Protein AF-A0A7S2AU18-F1 (afdb_monomer)

Mean predicted aligned error: 9.54 Å

Radius of gyration: 16.98 Å; Cα contacts (8 Å, |Δi|>4): 512; chains: 1; bounding box: 46×47×45 Å

Organism: NCBI:txid327968

Foldseek 3Di:
DDDPDQFDFFKWWFFPCADCNVVVLQVVVVVVDPAHKDWQDDADQQANGQGTMMGRPRFKDWPHKDWAWDQDPNHTHTKIWTWIATPPPRAIEIEIETEFDQDDDDDPDDPPQARDLVRLLRRLQRCLVVQLVSCPPPNYKYKYWYLSRHQDDVVNQVSSCVSNVFHKDWLEDDGSITMIITDDPDVVSPLFAPDRDHDDPPPPPPPDQCLNVPCQDVSCSSHSHRIDGRRRDDD

Nearest PDB structures (foldseek):
  5inn-assembly5_E  TM=6.951E-01  e=9.306E-08  Mus musculus
  5inn-assembly1_A  TM=6.573E-01  e=6.882E-08  Mus musculus
  4gyz-assembly2_B  TM=6.473E-01  e=8.248E-08  Mus musculus
  5j3p-assembly1_A  TM=6.008E-01  e=2.166E-07  Homo sapiens
  5okm-assembly5_E  TM=5.638E-01  e=4.343E-04  Homo sapiens

pLDDT: mean 75.02, std 22.18, range [24.45, 98.06]

Solvent-accessible surface area (backbone atoms only — not comparable to full-atom values): 12976 Å² total; per-residue (Å²): 142,91,81,93,74,86,80,81,64,48,39,36,51,28,44,78,37,47,77,60,45,50,63,50,38,38,54,49,52,37,74,70,49,98,59,42,53,42,68,62,47,82,76,44,84,67,28,42,22,11,7,40,35,37,34,30,53,77,50,30,44,79,76,48,59,50,76,45,75,36,74,54,97,84,43,47,16,20,36,22,35,35,38,36,30,32,69,90,79,61,53,33,37,32,44,32,16,21,26,36,64,78,50,79,79,89,74,84,68,92,70,86,80,63,23,46,54,64,42,35,43,49,48,41,54,75,41,10,63,62,54,30,59,49,38,63,44,85,80,26,44,36,37,44,38,26,44,33,31,22,75,64,60,65,67,46,42,52,40,48,24,71,34,42,75,46,52,55,43,82,56,35,59,58,71,30,35,38,28,36,33,48,54,57,95,50,69,92,72,50,74,64,47,88,50,64,73,54,73,72,84,80,59,86,86,67,86,63,58,69,36,80,77,67,38,55,42,73,93,32,68,38,23,36,54,85,48,57,57,51,41,70,63,79,133

Sequence (235 aa):
GIIKNAVHPDIVTMEEAVGNIAPETVKKLNSMGGGTWELANPWSKEHYWCGLTAYRSDKWDMLWHKEIQVKQAGDPRGLCGALLKRKADGVKVCVWGTHPIFQKKNAPGNLKWRGEEKWAMEVISKGGEVMKECAAQGGTTSAFLCDCNTDEDEPLRRKLEESTGWKWKLAGSDRYDKIFIQEDPNPAKASIPHGFKSWNPNRRGYWDRYCQKRCMEPTWGYADHPPVYVEVTPK

Structure (mmCIF, N/CA/C/O backbone):
data_AF-A0A7S2AU18-F1
#
_entry.id   AF-A0A7S2AU18-F1
#
loop_
_atom_site.group_PDB
_atom_site.id
_atom_site.type_symbol
_atom_site.label_atom_id
_atom_site.label_alt_id
_atom_site.label_comp_id
_atom_site.label_asym_id
_atom_site.label_entity_id
_atom_site.label_seq_id
_atom_site.pdbx_PDB_ins_code
_atom_site.Cartn_x
_atom_site.Cartn_y
_atom_site.Cartn_z
_atom_site.occupancy
_atom_site.B_iso_or_equiv
_atom_site.auth_seq_id
_atom_site.auth_comp_id
_atom_site.auth_asym_id
_atom_site.auth_atom_id
_atom_site.pdbx_PDB_model_num
ATOM 1 N N . GLY A 1 1 ? -4.538 -34.133 9.983 1.00 33.81 1 GLY A N 1
ATOM 2 C CA . GLY A 1 1 ? -5.387 -32.926 10.020 1.00 33.81 1 GLY A CA 1
ATOM 3 C C . GLY A 1 1 ? -4.513 -31.727 10.298 1.00 33.81 1 GLY A C 1
ATOM 4 O O . GLY A 1 1 ? -3.944 -31.666 11.379 1.00 33.81 1 GLY A O 1
ATOM 5 N N . ILE A 1 2 ? -4.304 -30.856 9.308 1.00 24.45 2 ILE A N 1
ATOM 6 C CA . ILE A 1 2 ? -3.269 -29.814 9.373 1.00 24.45 2 ILE A CA 1
ATOM 7 C C . ILE A 1 2 ? -3.788 -28.527 8.727 1.00 24.45 2 ILE A C 1
ATOM 9 O O . ILE A 1 2 ? -3.373 -28.218 7.626 1.00 24.45 2 ILE A O 1
ATOM 13 N N . ILE A 1 3 ? -4.692 -27.818 9.411 1.00 25.67 3 ILE A N 1
ATOM 14 C CA . ILE A 1 3 ? -4.732 -26.345 9.524 1.00 25.67 3 ILE A CA 1
ATOM 15 C C . ILE A 1 3 ? -5.464 -26.060 10.851 1.00 25.67 3 ILE A C 1
ATOM 17 O O . ILE A 1 3 ? -6.680 -26.180 10.919 1.00 25.67 3 ILE A O 1
ATOM 21 N N . LYS A 1 4 ? -4.733 -25.781 11.940 1.00 25.42 4 LYS A N 1
ATOM 22 C CA . LYS A 1 4 ? -5.311 -25.445 13.265 1.00 25.42 4 LYS A CA 1
ATOM 23 C C . LYS A 1 4 ? -5.239 -23.947 13.611 1.00 25.42 4 LYS A C 1
ATOM 25 O O . LYS A 1 4 ? -5.763 -23.559 14.641 1.00 25.42 4 LYS A O 1
ATOM 30 N N . ASN A 1 5 ? -4.642 -23.119 12.748 1.00 37.16 5 ASN A N 1
ATOM 31 C CA . ASN A 1 5 ? -4.363 -21.698 13.004 1.00 37.16 5 ASN A CA 1
ATOM 32 C C . ASN A 1 5 ? -4.694 -20.823 11.775 1.00 37.16 5 ASN A C 1
ATOM 34 O O . ASN A 1 5 ? -3.818 -20.115 11.282 1.00 37.16 5 ASN A O 1
ATOM 38 N N . ALA A 1 6 ? -5.902 -20.925 11.213 1.00 36.72 6 ALA A N 1
ATOM 39 C CA . ALA A 1 6 ? -6.302 -20.038 10.119 1.00 36.72 6 ALA A CA 1
ATOM 40 C C . ALA A 1 6 ? -6.340 -18.585 10.627 1.00 36.72 6 ALA A C 1
ATOM 42 O O . ALA A 1 6 ? -7.097 -18.261 11.539 1.00 36.72 6 ALA A O 1
ATOM 43 N N . VAL A 1 7 ? -5.483 -17.731 10.069 1.00 49.28 7 VAL A N 1
ATOM 44 C CA . VAL A 1 7 ? -5.517 -16.280 10.282 1.00 49.28 7 VAL A CA 1
ATOM 45 C C . VAL A 1 7 ? -6.633 -15.725 9.394 1.00 49.28 7 VAL A C 1
ATOM 47 O O . VAL A 1 7 ? -6.675 -16.035 8.206 1.00 49.28 7 VAL A O 1
ATOM 50 N N . HIS A 1 8 ? -7.550 -14.938 9.960 1.00 65.19 8 HIS A N 1
ATOM 51 C CA . HIS A 1 8 ? -8.658 -14.308 9.235 1.00 65.19 8 HIS A CA 1
ATOM 52 C C . HIS A 1 8 ? -8.324 -12.825 8.993 1.00 65.19 8 HIS A C 1
ATOM 54 O O . HIS A 1 8 ? -8.580 -12.021 9.892 1.00 65.19 8 HIS A O 1
ATOM 60 N N . PRO A 1 9 ? -7.714 -12.443 7.849 1.00 71.62 9 PRO A N 1
ATOM 61 C CA . PRO A 1 9 ? -7.368 -11.048 7.595 1.00 71.62 9 PRO A CA 1
ATOM 62 C C . PRO A 1 9 ? -8.627 -10.183 7.501 1.00 71.62 9 PRO A C 1
ATOM 64 O O . PRO A 1 9 ? -9.673 -10.645 7.041 1.00 71.62 9 PRO A O 1
ATOM 67 N N . ASP A 1 10 ? -8.500 -8.919 7.905 1.00 81.88 10 ASP A N 1
ATOM 68 C CA . ASP A 1 10 ? -9.559 -7.923 7.736 1.00 81.88 10 ASP A CA 1
ATOM 69 C C . ASP A 1 10 ? -9.307 -6.968 6.565 1.00 81.88 10 ASP A C 1
ATOM 71 O O . ASP A 1 10 ? -10.239 -6.325 6.087 1.00 81.88 10 ASP A O 1
ATOM 75 N N . ILE A 1 11 ? -8.058 -6.869 6.110 1.00 85.00 11 ILE A N 1
ATOM 76 C CA . ILE A 1 11 ? -7.619 -6.031 4.995 1.00 85.00 11 ILE A CA 1
ATOM 77 C C . ILE A 1 11 ? -6.519 -6.792 4.256 1.00 85.00 11 ILE A C 1
ATOM 79 O O . ILE A 1 11 ? -5.660 -7.389 4.906 1.00 85.00 11 ILE A O 1
ATOM 83 N N . VAL A 1 12 ? -6.547 -6.772 2.926 1.00 81.75 12 VAL A N 1
ATOM 84 C CA . VAL A 1 12 ? -5.509 -7.338 2.057 1.00 81.75 12 VAL A CA 1
ATOM 85 C C . VAL A 1 12 ? -5.202 -6.361 0.926 1.00 81.75 12 VAL A C 1
ATOM 87 O O . VAL A 1 12 ? -6.119 -5.739 0.387 1.00 81.75 12 VAL A O 1
ATOM 90 N N . THR A 1 13 ? -3.931 -6.238 0.551 1.00 85.06 13 THR A N 1
ATOM 91 C CA . THR A 1 13 ? -3.552 -5.719 -0.768 1.00 85.06 13 THR A CA 1
ATOM 92 C C . THR A 1 13 ? -3.311 -6.895 -1.698 1.00 85.06 13 THR A C 1
ATOM 94 O O . THR A 1 13 ? -2.877 -7.963 -1.263 1.00 85.06 13 THR A O 1
ATOM 97 N N . MET A 1 14 ? -3.706 -6.709 -2.950 1.00 82.75 14 MET A N 1
ATOM 98 C CA . MET A 1 14 ? -3.539 -7.671 -4.021 1.00 82.75 14 MET A CA 1
ATOM 99 C C . MET A 1 14 ? -2.775 -6.996 -5.147 1.00 82.75 14 MET A C 1
ATOM 101 O O . MET A 1 14 ? -3.273 -6.094 -5.836 1.00 82.75 14 MET A O 1
ATOM 105 N N . GLU A 1 15 ? -1.557 -7.452 -5.331 1.00 79.50 15 GLU A N 1
ATOM 106 C CA . GLU A 1 15 ? -0.719 -7.133 -6.451 1.00 79.50 15 GLU A CA 1
ATOM 107 C C . GLU A 1 15 ? -1.051 -8.130 -7.587 1.00 79.50 15 GLU A C 1
ATOM 109 O O . GLU A 1 15 ? -1.798 -9.085 -7.396 1.00 79.50 15 GLU A O 1
ATOM 114 N N . GLU A 1 16 ? -0.695 -7.816 -8.836 1.00 77.31 16 GLU A N 1
ATOM 115 C CA . GLU A 1 16 ? -1.047 -8.622 -10.033 1.00 77.31 16 GLU A CA 1
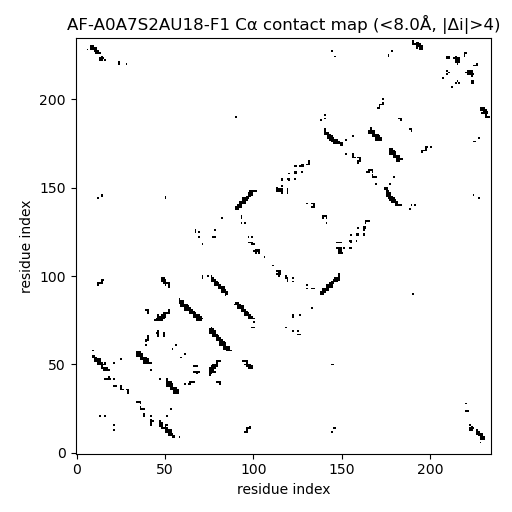ATOM 116 C C . GLU A 1 16 ? -2.548 -8.920 -10.289 1.00 77.31 16 GLU A C 1
ATOM 118 O O . GLU A 1 16 ? -2.890 -9.615 -11.249 1.00 77.31 16 GLU A O 1
ATOM 123 N N . ALA A 1 17 ? -3.476 -8.365 -9.502 1.00 78.56 17 ALA A N 1
ATOM 124 C CA . ALA A 1 17 ? -4.914 -8.623 -9.606 1.00 78.56 17 ALA A CA 1
ATOM 125 C C . ALA A 1 17 ? -5.585 -7.864 -10.770 1.00 78.56 17 ALA A C 1
ATOM 127 O O . ALA A 1 17 ? -6.489 -7.043 -10.592 1.00 78.56 17 ALA A O 1
ATOM 128 N N . VAL A 1 18 ? -5.125 -8.143 -11.990 1.00 79.25 18 VAL A N 1
ATOM 129 C CA . VAL A 1 18 ? -5.523 -7.447 -13.213 1.00 79.25 18 VAL A CA 1
ATOM 130 C C . VAL A 1 18 ? -6.892 -7.886 -13.745 1.00 79.25 18 VAL A C 1
ATOM 132 O O . VAL A 1 18 ? -7.299 -9.043 -13.640 1.00 79.25 18 VAL A O 1
ATOM 135 N N . GLY A 1 19 ? -7.610 -6.962 -14.382 1.00 83.88 19 GLY A N 1
ATOM 136 C CA . GLY A 1 19 ? -8.908 -7.229 -14.998 1.00 83.88 19 GLY A CA 1
ATOM 137 C C . GLY A 1 19 ? -9.960 -7.616 -13.959 1.00 83.88 19 GLY A C 1
ATOM 138 O O . GLY A 1 19 ? -10.286 -6.827 -13.077 1.00 83.88 19 GLY A O 1
ATOM 139 N N . ASN A 1 20 ? -10.495 -8.834 -14.072 1.00 83.69 20 ASN A N 1
ATOM 140 C CA . ASN A 1 20 ? -11.546 -9.338 -13.183 1.00 83.69 20 ASN A CA 1
ATOM 141 C C . ASN A 1 20 ? -11.015 -10.094 -11.957 1.00 83.69 20 ASN A C 1
ATOM 143 O O . ASN A 1 20 ? -11.827 -10.511 -11.134 1.00 83.69 20 ASN A O 1
ATOM 147 N N . ILE A 1 21 ? -9.693 -10.244 -11.801 1.00 81.25 21 ILE A N 1
ATOM 148 C CA . ILE A 1 21 ? -9.113 -11.041 -10.710 1.00 81.25 21 ILE A CA 1
ATOM 149 C C . ILE A 1 21 ? -9.539 -10.489 -9.341 1.00 81.25 21 ILE A C 1
ATOM 151 O O . ILE A 1 21 ? -10.119 -11.226 -8.551 1.00 81.25 21 ILE A O 1
ATOM 155 N N . ALA A 1 22 ? -9.358 -9.190 -9.068 1.00 83.69 22 ALA A N 1
ATOM 156 C CA . ALA A 1 22 ? -9.749 -8.608 -7.776 1.00 83.69 22 ALA A CA 1
ATOM 157 C C . ALA A 1 22 ? -11.262 -8.740 -7.465 1.00 83.69 22 ALA A C 1
ATOM 159 O O . ALA A 1 22 ? -11.608 -9.190 -6.366 1.00 83.69 22 ALA A O 1
ATOM 160 N N . PRO A 1 23 ? -12.190 -8.419 -8.394 1.00 86.00 23 PRO A N 1
ATOM 161 C CA . PRO A 1 23 ? -13.617 -8.679 -8.190 1.00 86.00 23 PRO A CA 1
ATOM 162 C C . PRO A 1 23 ? -13.962 -10.155 -7.938 1.00 86.00 23 PRO A C 1
ATOM 164 O O . PRO A 1 23 ? -14.788 -10.458 -7.073 1.00 86.00 23 PRO A O 1
ATOM 167 N N . GLU A 1 24 ? -13.343 -11.086 -8.669 1.00 83.75 24 GLU A N 1
ATOM 168 C CA . GLU A 1 24 ? -13.565 -12.526 -8.489 1.00 83.75 24 GLU A CA 1
ATOM 169 C C . GLU A 1 24 ? -13.034 -13.022 -7.144 1.00 83.75 24 GLU A C 1
ATOM 171 O O . GLU A 1 24 ? -13.717 -13.800 -6.470 1.00 83.75 24 GLU A O 1
ATOM 176 N N . THR A 1 25 ? -11.884 -12.510 -6.706 1.00 79.75 25 THR A N 1
ATOM 177 C CA . THR A 1 25 ? -11.331 -12.760 -5.375 1.00 79.75 25 THR A CA 1
ATOM 178 C C . THR A 1 25 ? -12.297 -12.306 -4.285 1.00 79.75 25 THR A C 1
ATOM 180 O O . THR A 1 25 ? -12.646 -13.101 -3.412 1.00 79.75 25 THR A O 1
ATOM 183 N N . VAL A 1 26 ? -12.831 -11.082 -4.356 1.00 86.00 26 VAL A N 1
ATOM 184 C CA . VAL A 1 26 ? -13.821 -10.595 -3.377 1.00 86.00 26 VAL A CA 1
ATOM 185 C C . VAL A 1 26 ? -15.106 -11.422 -3.404 1.00 86.00 26 VAL A C 1
ATOM 187 O O . VAL A 1 26 ? -15.622 -11.801 -2.349 1.00 86.00 26 VAL A O 1
ATOM 190 N N . LYS A 1 27 ? -15.610 -11.785 -4.590 1.00 86.81 27 LYS A N 1
ATOM 191 C CA . LYS A 1 27 ? -16.761 -12.695 -4.717 1.00 86.81 27 LYS A CA 1
ATOM 192 C C . LYS A 1 27 ? -16.483 -14.039 -4.042 1.00 86.81 27 LYS A C 1
ATOM 194 O O . LYS A 1 27 ? -17.352 -14.581 -3.355 1.00 86.81 27 LYS A O 1
ATOM 199 N N . LYS A 1 28 ? -15.276 -14.579 -4.218 1.00 80.88 28 LYS A N 1
ATOM 200 C CA . LYS A 1 28 ? -14.873 -15.850 -3.623 1.00 80.88 28 LYS A CA 1
ATOM 201 C C . LYS A 1 28 ? -14.748 -15.749 -2.104 1.00 80.88 28 LYS A C 1
ATOM 203 O O . LYS A 1 28 ? -15.304 -16.612 -1.425 1.00 80.88 28 LYS A O 1
ATOM 208 N N . LEU A 1 29 ? -14.123 -14.692 -1.584 1.00 80.75 29 LEU A N 1
ATOM 209 C CA . LEU A 1 29 ? -14.032 -14.404 -0.149 1.00 80.75 29 LEU A CA 1
ATOM 210 C C . LEU A 1 29 ? -15.424 -14.314 0.491 1.00 80.75 29 LEU A C 1
ATOM 212 O O . LEU A 1 29 ? -15.682 -14.978 1.491 1.00 80.75 29 LEU A O 1
ATOM 216 N N . ASN A 1 30 ? -16.357 -13.599 -0.142 1.00 86.06 30 ASN A N 1
ATOM 217 C CA . ASN A 1 30 ? -17.749 -13.522 0.309 1.00 86.06 30 ASN A CA 1
ATOM 218 C C . ASN A 1 30 ? -18.457 -14.887 0.300 1.00 86.06 30 ASN A C 1
ATOM 220 O O . ASN A 1 30 ? -19.195 -15.210 1.228 1.00 86.06 30 ASN A O 1
ATOM 224 N N . SER A 1 31 ? -18.204 -15.730 -0.708 1.00 82.62 31 SER A N 1
ATOM 225 C CA . SER A 1 31 ? -18.808 -17.071 -0.780 1.00 82.62 31 SER A CA 1
ATOM 226 C C . SER A 1 31 ? -18.304 -18.043 0.293 1.00 82.62 31 SER A C 1
ATOM 228 O O . SER A 1 31 ? -18.975 -19.031 0.585 1.00 82.62 31 SER A O 1
ATOM 230 N N . MET A 1 32 ? -17.126 -17.787 0.872 1.00 78.50 32 MET A N 1
ATOM 231 C CA . MET A 1 32 ? -16.559 -18.604 1.951 1.00 78.50 32 MET A CA 1
ATOM 232 C C . MET A 1 32 ? -17.199 -18.302 3.315 1.00 78.50 32 MET A C 1
ATOM 234 O O . MET A 1 32 ? -17.016 -19.078 4.253 1.00 78.50 32 MET A O 1
ATOM 238 N N . GLY A 1 33 ? -17.970 -17.216 3.425 1.00 76.19 33 GLY A N 1
ATOM 239 C CA . GLY A 1 33 ? -18.586 -16.772 4.671 1.00 76.19 33 GLY A CA 1
ATOM 240 C C . GLY A 1 33 ? -17.586 -16.149 5.651 1.00 76.19 33 GLY A C 1
ATOM 241 O O . GLY A 1 33 ? -16.427 -15.893 5.333 1.00 76.19 33 GLY A O 1
ATOM 242 N N . GLY A 1 34 ? -18.049 -15.870 6.871 1.00 81.44 34 GLY A N 1
ATOM 243 C CA . GLY A 1 34 ? -17.223 -15.268 7.923 1.00 81.44 34 GLY A CA 1
ATOM 244 C C . GLY A 1 34 ? -17.149 -13.740 7.898 1.00 81.44 34 GLY A C 1
ATOM 245 O O . GLY A 1 34 ? -16.462 -13.192 8.757 1.00 81.44 34 GLY A O 1
ATOM 246 N N . GLY A 1 35 ? -17.860 -13.073 6.977 1.00 87.38 35 GLY A N 1
ATOM 247 C CA . GLY A 1 35 ? -18.062 -11.620 6.893 1.00 87.38 35 GLY A CA 1
ATOM 248 C C . GLY A 1 35 ? -18.361 -11.134 5.476 1.00 87.38 35 GLY A C 1
ATOM 249 O O . GLY A 1 35 ? -18.578 -11.957 4.587 1.00 87.38 35 GLY A O 1
ATOM 250 N N . THR A 1 36 ? -18.331 -9.813 5.275 1.00 94.62 36 THR A N 1
ATOM 251 C CA . THR A 1 36 ? -18.580 -9.170 3.976 1.00 94.62 36 THR A CA 1
ATOM 252 C C . THR A 1 36 ? -17.335 -8.419 3.520 1.00 94.62 36 THR A C 1
ATOM 254 O O . THR A 1 36 ? -16.858 -7.511 4.197 1.00 94.62 36 THR A O 1
ATOM 257 N N . TRP A 1 37 ? -16.817 -8.775 2.354 1.00 92.75 37 TRP A N 1
ATOM 258 C CA . TRP A 1 37 ? -15.656 -8.179 1.708 1.00 92.75 37 TRP A CA 1
ATOM 259 C C . TRP A 1 37 ? -16.061 -7.225 0.589 1.00 92.75 37 TRP A C 1
ATOM 261 O O . TRP A 1 37 ? -16.964 -7.531 -0.192 1.00 92.75 37 TRP A O 1
ATOM 271 N N . GLU A 1 38 ? -15.330 -6.122 0.473 1.00 96.25 38 GLU A N 1
ATOM 272 C CA . GLU A 1 38 ? -15.449 -5.138 -0.605 1.00 96.25 38 GLU A CA 1
ATOM 273 C C . GLU A 1 38 ? -14.063 -4.726 -1.122 1.00 96.25 38 GLU A C 1
ATOM 275 O O . GLU A 1 38 ? -13.054 -4.904 -0.435 1.00 96.25 38 GLU A O 1
ATOM 280 N N . LEU A 1 39 ? -14.016 -4.175 -2.339 1.00 94.50 39 LEU A N 1
ATOM 281 C CA . LEU A 1 39 ? -12.826 -3.522 -2.890 1.00 94.50 39 LEU A CA 1
ATOM 282 C C . LEU A 1 39 ? -12.847 -2.038 -2.526 1.00 94.50 39 LEU A C 1
ATOM 284 O O . LEU A 1 39 ? -13.839 -1.364 -2.786 1.00 94.50 39 LEU A O 1
ATOM 288 N N . ALA A 1 40 ? -11.743 -1.523 -1.989 1.00 95.25 40 ALA A N 1
ATOM 289 C CA . ALA A 1 40 ? -11.571 -0.086 -1.778 1.00 95.25 40 ALA A CA 1
ATOM 290 C C . ALA A 1 40 ? -11.206 0.642 -3.082 1.00 95.25 40 ALA A C 1
ATOM 292 O O . ALA A 1 40 ? -11.600 1.784 -3.291 1.00 95.25 40 ALA A O 1
ATOM 293 N N . ASN A 1 41 ? -10.477 -0.032 -3.976 1.00 92.12 41 ASN A N 1
ATOM 294 C CA . ASN A 1 41 ? -10.036 0.509 -5.258 1.00 92.12 41 ASN A CA 1
ATOM 295 C C . ASN A 1 41 ? -10.448 -0.454 -6.382 1.00 92.12 41 ASN A C 1
ATOM 297 O O . ASN A 1 41 ? -10.079 -1.633 -6.323 1.00 92.12 41 ASN A O 1
ATOM 301 N N . PRO A 1 42 ? -11.211 -0.007 -7.395 1.00 87.50 42 PRO A N 1
ATOM 302 C CA . PRO A 1 42 ? -11.508 -0.829 -8.559 1.00 87.50 42 PRO A CA 1
ATOM 303 C C . PRO A 1 42 ? -10.288 -0.940 -9.481 1.00 87.50 42 PRO A C 1
ATOM 305 O O . PRO A 1 42 ? -9.422 -0.071 -9.523 1.00 87.50 42 PRO A O 1
ATOM 308 N N . TRP A 1 43 ? -10.232 -2.007 -10.276 1.00 86.25 43 TRP A N 1
ATOM 309 C CA . TRP A 1 43 ? -9.183 -2.151 -11.278 1.00 86.25 43 TRP A CA 1
ATOM 310 C C . TRP A 1 43 ? -9.309 -1.096 -12.393 1.00 86.25 43 TRP A C 1
ATOM 312 O O . TRP A 1 43 ? -10.397 -0.869 -12.926 1.00 86.25 43 TRP A O 1
ATOM 322 N N . SER A 1 44 ? -8.178 -0.517 -12.806 1.00 86.50 44 SER A N 1
ATOM 323 C CA . SER A 1 44 ? -8.074 0.401 -13.946 1.00 86.50 44 SER A CA 1
ATOM 324 C C . SER A 1 44 ? -6.866 0.062 -14.815 1.00 86.50 44 SER A C 1
ATOM 326 O O . SER A 1 44 ? -5.809 -0.306 -14.308 1.00 86.50 44 SER A O 1
ATOM 328 N N . LYS A 1 45 ? -6.986 0.260 -16.134 1.00 85.75 45 LYS A N 1
ATOM 329 C CA . LYS A 1 45 ? -5.867 0.116 -17.086 1.00 85.75 45 LYS A CA 1
ATOM 330 C C . LYS A 1 45 ? -4.774 1.170 -16.897 1.00 85.75 45 LYS A C 1
ATOM 332 O O . LYS A 1 45 ? -3.655 0.967 -17.358 1.00 85.75 45 LYS A O 1
ATOM 337 N N . GLU A 1 46 ? -5.088 2.290 -16.253 1.00 85.69 46 GLU A N 1
ATOM 338 C CA . GLU A 1 46 ? -4.154 3.408 -16.085 1.00 85.69 46 GLU A CA 1
ATOM 339 C C . GLU A 1 46 ? -3.079 3.119 -15.028 1.00 85.69 46 GLU A C 1
ATOM 341 O O . GLU A 1 46 ? -1.969 3.646 -15.127 1.00 85.69 46 GLU A O 1
ATOM 346 N N . HIS A 1 47 ? -3.381 2.232 -14.076 1.00 82.81 47 HIS A N 1
ATOM 347 C CA . HIS A 1 47 ? -2.541 1.875 -12.929 1.00 82.81 47 HIS A CA 1
ATOM 348 C C . HIS A 1 47 ? -2.795 0.426 -12.479 1.00 82.81 47 HIS A C 1
ATOM 350 O O . HIS A 1 47 ? -2.900 0.129 -11.294 1.00 82.81 47 HIS A O 1
ATOM 356 N N . TYR A 1 48 ? -2.887 -0.496 -13.439 1.00 77.75 48 TYR A N 1
ATOM 357 C CA . TYR A 1 48 ? -3.325 -1.885 -13.239 1.00 77.75 48 TYR A CA 1
ATOM 358 C C . TYR A 1 48 ? -2.492 -2.735 -12.253 1.00 77.75 48 TYR A C 1
ATOM 360 O O . TYR A 1 48 ? -2.953 -3.802 -11.861 1.00 77.75 48 TYR A O 1
ATOM 368 N N . TRP A 1 49 ? -1.319 -2.255 -11.818 1.00 84.38 49 TRP A N 1
ATOM 369 C CA . TRP A 1 49 ? -0.419 -2.888 -10.833 1.00 84.38 49 TRP A CA 1
ATOM 370 C C . TRP A 1 49 ? -0.211 -2.010 -9.590 1.00 84.38 49 TRP A C 1
ATOM 372 O O . TRP A 1 49 ? 0.879 -1.929 -9.031 1.00 84.38 49 TRP A O 1
ATOM 382 N N . CYS A 1 50 ? -1.241 -1.276 -9.176 1.00 88.56 50 CYS A N 1
ATOM 383 C CA . CYS A 1 50 ? -1.145 -0.365 -8.041 1.00 88.56 50 CYS A CA 1
ATOM 384 C C . CYS A 1 50 ? -1.300 -1.033 -6.665 1.00 88.56 50 CYS A C 1
ATOM 386 O O . CYS A 1 50 ? -1.251 -0.308 -5.689 1.00 88.56 50 CYS A O 1
ATOM 388 N N . GLY A 1 51 ? -1.528 -2.349 -6.558 1.00 87.62 51 GLY A N 1
ATOM 389 C CA . GLY A 1 51 ? -1.820 -3.021 -5.280 1.00 87.62 51 GLY A CA 1
ATOM 390 C C . GLY A 1 51 ? -3.242 -2.733 -4.778 1.00 87.62 51 GLY A C 1
ATOM 391 O O . GLY A 1 51 ? -3.459 -1.898 -3.900 1.00 87.62 51 GLY A O 1
ATOM 392 N N . LEU A 1 52 ? -4.237 -3.402 -5.367 1.00 90.31 52 LEU A N 1
ATOM 393 C CA . LEU A 1 52 ? -5.656 -3.177 -5.067 1.00 90.31 52 LEU A CA 1
ATOM 394 C C . LEU A 1 52 ? -5.985 -3.622 -3.640 1.00 90.31 52 LEU A C 1
ATOM 396 O O . LEU A 1 52 ? -5.621 -4.719 -3.233 1.00 90.31 52 LEU A O 1
ATOM 400 N N . THR A 1 53 ? -6.716 -2.802 -2.888 1.00 91.12 53 THR A N 1
ATOM 401 C CA . THR A 1 53 ? -7.071 -3.122 -1.499 1.00 91.12 53 THR A CA 1
ATOM 402 C C . THR A 1 53 ? -8.464 -3.744 -1.420 1.00 91.12 53 THR A C 1
ATOM 404 O O . THR A 1 53 ? -9.433 -3.151 -1.897 1.00 91.12 53 THR A O 1
ATOM 407 N N . ALA A 1 54 ? -8.583 -4.908 -0.777 1.00 90.56 54 ALA A N 1
ATOM 408 C CA . ALA A 1 54 ? -9.855 -5.473 -0.330 1.00 90.56 54 ALA A CA 1
ATOM 409 C C . ALA A 1 54 ? -9.940 -5.453 1.199 1.00 90.56 54 ALA A C 1
ATOM 411 O O . ALA A 1 54 ? -8.937 -5.620 1.892 1.00 90.56 54 ALA A O 1
ATOM 412 N N . TYR A 1 55 ? -11.140 -5.261 1.738 1.00 92.06 55 TYR A N 1
ATOM 413 C CA . TYR A 1 55 ? -11.344 -5.121 3.177 1.00 92.06 55 TYR A CA 1
ATOM 414 C C . TYR A 1 55 ? -12.677 -5.710 3.639 1.00 92.06 55 TYR A C 1
ATOM 416 O O . TYR A 1 55 ? -13.628 -5.851 2.870 1.00 92.06 55 TYR A O 1
ATOM 424 N N . ARG A 1 56 ? -12.754 -6.030 4.931 1.00 92.75 56 ARG A N 1
ATOM 425 C CA . ARG A 1 56 ? -13.957 -6.485 5.632 1.00 92.75 56 ARG A CA 1
ATOM 426 C C . ARG A 1 56 ? -14.904 -5.319 5.895 1.00 92.75 56 ARG A C 1
ATOM 428 O O . ARG A 1 56 ? -14.862 -4.703 6.960 1.00 92.75 56 ARG A O 1
ATOM 435 N N . SER A 1 57 ? -15.772 -5.032 4.932 1.00 96.75 57 SER A N 1
ATOM 436 C CA . SER A 1 57 ? -16.823 -4.007 5.008 1.00 96.75 57 SER A CA 1
ATOM 437 C C . SER A 1 57 ? -17.796 -4.183 6.180 1.00 96.75 57 SER A C 1
ATOM 439 O O . SER A 1 57 ? -18.364 -3.210 6.670 1.00 96.75 57 SER A O 1
ATOM 441 N N . ASP A 1 58 ? -17.962 -5.394 6.718 1.00 94.81 58 ASP A N 1
ATOM 442 C CA . ASP A 1 58 ? -18.733 -5.612 7.948 1.00 94.81 58 ASP A CA 1
ATOM 443 C C . ASP A 1 58 ? -18.024 -5.072 9.207 1.00 94.81 58 ASP A C 1
ATOM 445 O O . ASP A 1 58 ? -18.682 -4.784 10.204 1.00 94.81 58 ASP A O 1
ATOM 449 N N . LYS A 1 59 ? -16.702 -4.866 9.155 1.00 91.06 59 LYS A N 1
ATOM 450 C CA . LYS A 1 59 ? -15.871 -4.389 10.275 1.00 91.06 59 LYS A CA 1
ATOM 451 C C . LYS A 1 59 ? -15.307 -2.982 10.086 1.00 91.06 59 LYS A C 1
ATOM 453 O O . LYS A 1 59 ? -15.001 -2.319 11.078 1.00 91.06 59 LYS A O 1
ATOM 458 N N . TRP A 1 60 ? -15.159 -2.532 8.847 1.00 93.69 60 TRP A N 1
ATOM 459 C CA . TRP A 1 60 ? -14.508 -1.273 8.498 1.00 93.69 60 TRP A CA 1
ATOM 460 C C . TRP A 1 60 ? -15.397 -0.438 7.582 1.00 93.69 60 TRP A C 1
ATOM 462 O O . TRP A 1 60 ? -16.057 -0.966 6.693 1.00 93.69 60 TRP A O 1
ATOM 472 N N . ASP A 1 61 ? -15.386 0.870 7.800 1.00 97.56 61 ASP A N 1
ATOM 473 C CA . ASP A 1 61 ? -15.885 1.866 6.862 1.00 97.56 61 ASP A CA 1
ATOM 474 C C . ASP A 1 61 ? -14.721 2.354 5.994 1.00 97.56 61 ASP A C 1
ATOM 476 O O . ASP A 1 61 ? -13.704 2.815 6.524 1.00 97.56 61 ASP A O 1
ATOM 480 N N . MET A 1 62 ? -14.867 2.291 4.670 1.00 97.19 62 MET A N 1
ATOM 481 C CA . MET A 1 62 ? -13.958 2.984 3.759 1.00 97.19 62 MET A CA 1
ATOM 482 C C . MET A 1 62 ? -14.323 4.467 3.727 1.00 97.19 62 MET A C 1
ATOM 484 O O . MET A 1 62 ? -15.397 4.848 3.266 1.00 97.19 62 MET A O 1
ATOM 488 N N . LEU A 1 63 ? -13.421 5.313 4.221 1.00 96.44 63 LEU A N 1
ATOM 489 C CA . LEU A 1 63 ? -13.636 6.759 4.259 1.00 96.44 63 LEU A CA 1
ATOM 490 C C . LEU A 1 63 ? -13.267 7.421 2.933 1.00 96.44 63 LEU A C 1
ATOM 492 O O . LEU A 1 63 ? -13.956 8.332 2.484 1.00 96.44 63 LEU A O 1
ATOM 496 N N . TRP A 1 64 ? -12.174 6.973 2.319 1.00 96.12 64 TRP A N 1
ATOM 497 C CA . TRP A 1 64 ? -11.780 7.359 0.970 1.00 96.12 64 TRP A CA 1
ATOM 498 C C . TRP A 1 64 ? -10.785 6.350 0.401 1.00 96.12 64 TRP A C 1
ATOM 500 O O . TRP A 1 64 ? -10.153 5.593 1.141 1.00 96.12 64 TRP A O 1
ATOM 510 N N . HIS A 1 65 ? -10.614 6.398 -0.917 1.00 96.38 65 HIS A N 1
ATOM 511 C CA . HIS A 1 65 ? -9.542 5.714 -1.628 1.00 96.38 65 HIS A CA 1
ATOM 512 C C . HIS A 1 65 ? -8.807 6.697 -2.556 1.00 96.38 65 HIS A C 1
ATOM 514 O O . HIS A 1 65 ? -9.340 7.747 -2.928 1.00 96.38 65 HIS A O 1
ATOM 520 N N . LYS A 1 66 ? -7.543 6.406 -2.863 1.00 96.31 66 LYS A N 1
ATOM 521 C CA . LYS A 1 66 ? -6.697 7.214 -3.742 1.00 96.31 66 LYS A CA 1
ATOM 522 C C . LYS A 1 66 ? -5.872 6.310 -4.636 1.00 96.31 66 LYS A C 1
ATOM 524 O O . LYS A 1 66 ? -5.452 5.234 -4.229 1.00 96.31 66 LYS A O 1
ATOM 529 N N . GLU A 1 67 ? -5.627 6.780 -5.846 1.00 95.75 67 GLU A N 1
ATOM 530 C CA . GLU A 1 67 ? -4.831 6.088 -6.846 1.00 95.75 67 GLU A CA 1
ATOM 531 C C . GLU A 1 67 ? -3.834 7.091 -7.416 1.00 95.75 67 GLU A C 1
ATOM 533 O O . GLU A 1 67 ? -4.184 8.242 -7.697 1.00 95.75 67 GLU A O 1
ATOM 538 N N . ILE A 1 68 ? -2.575 6.682 -7.522 1.00 95.38 68 ILE A N 1
ATOM 539 C CA . ILE A 1 68 ? -1.495 7.521 -8.031 1.00 95.38 68 ILE A CA 1
ATOM 540 C C . ILE A 1 68 ? -0.845 6.775 -9.175 1.00 95.38 68 ILE A C 1
ATOM 542 O O . ILE A 1 68 ? -0.191 5.751 -8.977 1.00 95.38 68 ILE A O 1
ATOM 546 N N . GLN A 1 69 ? -1.016 7.306 -10.378 1.00 94.75 69 GLN A N 1
ATOM 547 C CA . GLN A 1 69 ? -0.419 6.733 -11.568 1.00 94.75 69 GLN A CA 1
ATOM 548 C C . GLN A 1 69 ? 1.090 6.994 -11.603 1.00 94.75 69 GLN A C 1
ATOM 550 O O . GLN A 1 69 ? 1.564 8.120 -11.429 1.00 94.75 69 GLN A O 1
ATOM 555 N N . VAL A 1 70 ? 1.858 5.947 -11.902 1.00 93.75 70 VAL A N 1
ATOM 556 C CA . VAL A 1 70 ? 3.308 6.019 -12.078 1.00 93.75 70 VAL A CA 1
ATOM 557 C C . VAL A 1 70 ? 3.683 5.265 -13.348 1.00 93.75 70 VAL A C 1
ATOM 559 O O . VAL A 1 70 ? 3.623 4.044 -13.402 1.00 93.75 70 VAL A O 1
ATOM 562 N N . LYS A 1 71 ? 4.093 5.985 -14.396 1.00 91.44 71 LYS A N 1
ATOM 563 C CA . LYS A 1 71 ? 4.569 5.355 -15.632 1.00 91.44 71 LYS A CA 1
ATOM 564 C C . LYS A 1 71 ? 6.047 5.000 -15.504 1.00 91.44 71 LYS A C 1
ATOM 566 O O . LYS A 1 71 ? 6.887 5.898 -15.493 1.00 91.44 71 LYS A O 1
ATOM 571 N N . GLN A 1 72 ? 6.360 3.710 -15.461 1.00 90.81 72 GLN A N 1
ATOM 572 C CA . GLN A 1 72 ? 7.724 3.218 -15.268 1.00 90.81 72 GLN A CA 1
ATOM 573 C C . GLN A 1 72 ? 8.209 2.541 -16.543 1.00 90.81 72 GLN A C 1
ATOM 575 O O . GLN A 1 72 ? 7.695 1.504 -16.949 1.00 90.81 72 GLN A O 1
ATOM 580 N N . ALA A 1 73 ? 9.168 3.176 -17.222 1.00 87.44 73 ALA A N 1
ATOM 581 C CA . ALA A 1 73 ? 9.712 2.704 -18.498 1.00 87.44 73 ALA A CA 1
ATOM 582 C C . ALA A 1 73 ? 8.637 2.316 -19.540 1.00 87.44 73 ALA A C 1
ATOM 584 O O . ALA A 1 73 ? 8.787 1.352 -20.286 1.00 87.44 73 ALA A O 1
ATOM 585 N N . GLY A 1 74 ? 7.547 3.087 -19.587 1.00 85.81 74 GLY A N 1
ATOM 586 C CA . GLY A 1 74 ? 6.430 2.856 -20.503 1.00 85.81 74 GLY A CA 1
ATOM 587 C C . GLY A 1 74 ? 5.262 2.064 -19.910 1.00 85.81 74 GLY A C 1
ATOM 588 O O . GLY A 1 74 ? 4.158 2.199 -20.431 1.00 85.81 74 GLY A O 1
ATOM 589 N N . ASP A 1 75 ? 5.476 1.324 -18.822 1.00 86.44 75 ASP A N 1
ATOM 590 C CA . ASP A 1 75 ? 4.479 0.460 -18.181 1.00 86.44 75 ASP A CA 1
ATOM 591 C C . ASP A 1 75 ? 3.609 1.252 -17.174 1.00 86.44 75 ASP A C 1
ATOM 593 O O . ASP A 1 75 ? 4.165 1.961 -16.322 1.00 86.44 75 ASP A O 1
ATOM 597 N N . PRO A 1 76 ? 2.264 1.195 -17.270 1.00 90.00 76 PRO A N 1
ATOM 598 C CA . PRO A 1 76 ? 1.371 1.823 -16.298 1.00 90.00 76 PRO A CA 1
ATOM 599 C C . PRO A 1 76 ? 1.388 1.110 -14.934 1.00 90.00 76 PRO A C 1
ATOM 601 O O . PRO A 1 76 ? 0.698 0.117 -14.712 1.00 90.00 76 PRO A O 1
ATOM 604 N N . ARG A 1 77 ? 2.147 1.651 -13.980 1.00 93.19 77 ARG A N 1
ATOM 605 C CA . ARG A 1 77 ? 2.159 1.229 -12.570 1.00 93.19 77 ARG A CA 1
ATOM 606 C C . ARG A 1 77 ? 1.448 2.258 -11.699 1.00 93.19 77 ARG A C 1
ATOM 608 O O . ARG A 1 77 ? 0.895 3.244 -12.193 1.00 93.19 77 ARG A O 1
ATOM 615 N N . GLY A 1 78 ? 1.459 2.043 -10.392 1.00 94.19 78 GLY A N 1
ATOM 616 C CA . GLY A 1 78 ? 0.924 3.035 -9.480 1.00 94.19 78 GLY A CA 1
ATOM 617 C C . GLY A 1 78 ? 1.020 2.662 -8.017 1.00 94.19 78 GLY A C 1
ATOM 618 O O . GLY A 1 78 ? 1.658 1.681 -7.641 1.00 94.19 78 GLY A O 1
ATOM 619 N N . LEU A 1 79 ? 0.348 3.479 -7.220 1.00 96.06 79 LEU A N 1
ATOM 620 C CA . LEU A 1 79 ? 0.090 3.278 -5.804 1.00 96.06 79 LEU A CA 1
ATOM 621 C C . LEU A 1 79 ? -1.422 3.344 -5.598 1.00 96.06 79 LEU A C 1
ATOM 623 O O . LEU A 1 79 ? -2.044 4.321 -6.025 1.00 96.06 79 LEU A O 1
ATOM 627 N N . CYS A 1 80 ? -2.002 2.344 -4.950 1.00 96.44 80 CYS A N 1
ATOM 628 C CA . CYS A 1 80 ? -3.389 2.378 -4.509 1.00 96.44 80 CYS A CA 1
ATOM 629 C C . CYS A 1 80 ? -3.426 2.484 -2.992 1.00 96.44 80 CYS A C 1
ATOM 631 O O . CYS A 1 80 ? -2.685 1.805 -2.289 1.00 96.44 80 CYS A O 1
ATOM 633 N N . GLY A 1 81 ? -4.267 3.383 -2.498 1.00 95.62 81 GLY A N 1
ATOM 634 C CA . GLY A 1 81 ? -4.414 3.667 -1.085 1.00 95.62 81 GLY A CA 1
ATOM 635 C C . GLY A 1 81 ? -5.862 3.710 -0.648 1.00 95.62 81 GLY A C 1
ATOM 636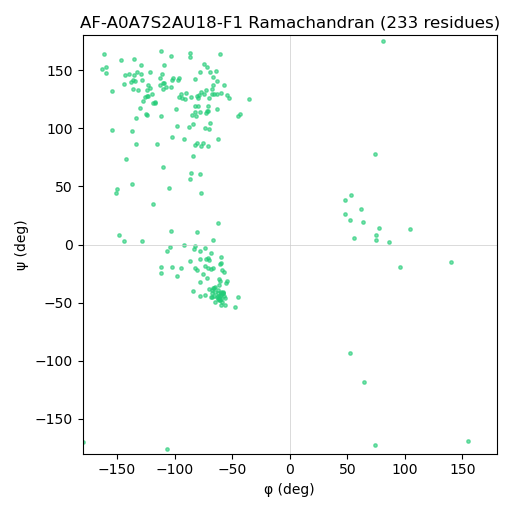 O O . GLY A 1 81 ? -6.725 4.153 -1.409 1.00 95.62 81 GLY A O 1
ATOM 637 N N . ALA A 1 82 ? -6.107 3.328 0.599 1.00 96.19 82 ALA A N 1
ATOM 638 C CA . ALA A 1 82 ? -7.402 3.448 1.250 1.00 96.19 82 ALA A CA 1
ATOM 639 C C . ALA A 1 82 ? -7.243 3.930 2.694 1.00 96.19 82 ALA A C 1
ATOM 641 O O . ALA A 1 82 ? -6.355 3.472 3.416 1.00 96.19 82 ALA A O 1
ATOM 642 N N . LEU A 1 83 ? -8.139 4.819 3.126 1.00 95.50 83 LEU A N 1
ATOM 643 C CA . LEU A 1 83 ? -8.338 5.126 4.538 1.00 95.50 83 LEU A CA 1
ATOM 644 C C . LEU A 1 83 ? -9.539 4.340 5.051 1.00 95.50 83 LEU A C 1
ATOM 646 O O . LEU A 1 83 ? -10.677 4.579 4.640 1.00 95.50 83 LEU A O 1
ATOM 650 N N . LEU A 1 84 ? -9.279 3.445 5.996 1.00 94.19 84 LEU A N 1
ATOM 651 C CA . LEU A 1 84 ? -10.284 2.589 6.607 1.00 94.19 84 LEU A CA 1
ATOM 652 C C . LEU A 1 84 ? -10.465 2.974 8.073 1.00 94.19 84 LEU A C 1
ATOM 654 O O . LEU A 1 84 ? -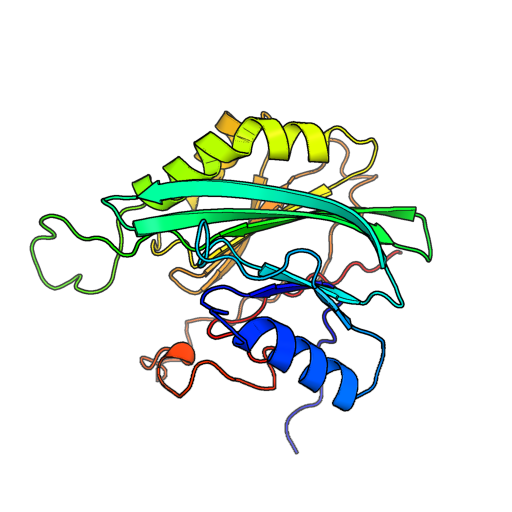9.490 3.208 8.789 1.00 94.19 84 LEU A O 1
ATOM 658 N N . LYS A 1 85 ? -11.714 3.019 8.535 1.00 93.06 85 LYS A N 1
ATOM 659 C CA . LYS A 1 85 ? -12.070 3.250 9.937 1.00 93.06 85 LYS A CA 1
ATOM 660 C C . LYS A 1 85 ? -12.799 2.039 10.493 1.00 93.06 85 LYS A C 1
ATOM 662 O O . LYS A 1 85 ? -13.846 1.656 9.986 1.00 93.06 85 LYS A O 1
ATOM 667 N N . ARG A 1 86 ? -12.279 1.447 11.561 1.00 89.75 86 ARG A N 1
ATOM 668 C CA . ARG A 1 86 ? -12.913 0.315 12.226 1.00 89.75 86 ARG A CA 1
ATOM 669 C C . ARG A 1 86 ? -14.208 0.762 12.890 1.00 89.75 86 ARG A C 1
ATOM 671 O O . ARG A 1 86 ? -14.220 1.718 13.664 1.00 89.75 86 ARG A O 1
ATOM 678 N N . LYS A 1 87 ? -15.291 0.034 12.631 1.00 93.06 87 LYS A N 1
ATOM 679 C CA . LYS A 1 87 ? -16.629 0.318 13.169 1.00 93.06 87 LYS A CA 1
ATOM 680 C C . LYS A 1 87 ? -16.694 0.161 14.687 1.00 93.06 87 LYS A C 1
ATOM 682 O O . LYS A 1 87 ? -17.377 0.930 15.349 1.00 93.06 87 LYS A O 1
ATOM 687 N N . ALA A 1 88 ? -15.972 -0.823 15.225 1.00 88.25 88 ALA A N 1
ATOM 688 C CA . ALA A 1 88 ? -16.053 -1.200 16.635 1.00 88.25 88 ALA A CA 1
ATOM 689 C C . ALA A 1 88 ? -15.545 -0.113 17.601 1.00 88.25 88 ALA A C 1
ATOM 691 O O . ALA A 1 88 ? -16.114 0.058 18.672 1.00 88.25 88 ALA A O 1
ATOM 692 N N . ASP A 1 89 ? -14.487 0.612 17.236 1.00 81.81 89 ASP A N 1
ATOM 693 C CA . ASP A 1 89 ? -13.797 1.547 18.140 1.00 81.81 89 ASP A CA 1
ATOM 694 C C . ASP A 1 89 ? -13.266 2.814 17.451 1.00 81.81 89 ASP A C 1
ATOM 696 O O . ASP A 1 89 ? -12.632 3.661 18.077 1.00 81.81 89 ASP A O 1
ATOM 700 N N . GLY A 1 90 ? -13.527 2.971 16.154 1.00 84.88 90 GLY A N 1
ATOM 701 C CA . GLY A 1 90 ? -13.142 4.148 15.393 1.00 84.88 90 GLY A CA 1
ATOM 702 C C . GLY A 1 90 ? -11.659 4.250 15.042 1.00 84.88 90 GLY A C 1
ATOM 703 O O . GLY A 1 90 ? -11.275 5.293 14.507 1.00 84.88 90 GLY A O 1
ATOM 704 N N . VAL A 1 91 ? -10.848 3.214 15.297 1.00 84.06 91 VAL A N 1
ATOM 705 C CA . VAL A 1 91 ? -9.434 3.169 14.883 1.00 84.06 91 VAL A CA 1
ATOM 706 C C . VAL A 1 91 ? -9.324 3.348 13.374 1.00 84.06 91 VAL A C 1
ATOM 708 O O . VAL A 1 91 ? -10.097 2.764 12.617 1.00 84.06 91 VAL A O 1
ATOM 711 N N . LYS A 1 92 ? -8.360 4.153 12.929 1.00 87.25 92 LYS A N 1
ATOM 712 C C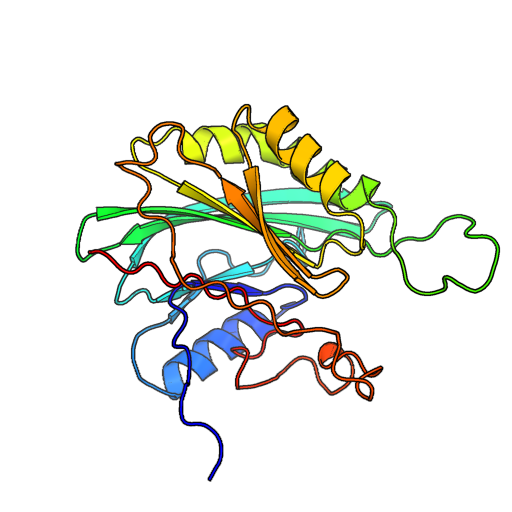A . LYS A 1 92 ? -8.132 4.437 11.513 1.00 87.25 92 LYS A CA 1
ATOM 713 C C . LYS A 1 92 ? -6.813 3.847 11.034 1.00 87.25 92 LYS A C 1
ATOM 715 O O . LYS A 1 92 ? -5.812 3.900 11.746 1.00 87.25 92 LYS A O 1
ATOM 720 N N . VAL A 1 93 ? -6.806 3.352 9.802 1.00 89.38 93 VAL A N 1
ATOM 721 C CA . VAL A 1 93 ? -5.602 2.864 9.128 1.00 89.38 93 VAL A CA 1
ATOM 722 C C . VAL A 1 93 ? -5.556 3.350 7.682 1.00 89.38 93 VAL A C 1
ATOM 724 O O . VAL A 1 93 ? -6.552 3.273 6.962 1.00 89.38 93 VAL A O 1
ATOM 727 N N . CYS A 1 94 ? -4.395 3.846 7.267 1.00 93.25 94 CYS A N 1
ATOM 728 C CA . CYS A 1 94 ? -4.058 4.060 5.867 1.00 93.25 94 CYS A CA 1
ATOM 729 C C . CYS A 1 94 ? -3.373 2.806 5.345 1.00 93.25 94 CYS A C 1
ATOM 731 O O . CYS A 1 94 ? -2.372 2.378 5.916 1.00 93.25 94 CYS A O 1
ATOM 733 N N . VAL A 1 95 ? -3.875 2.231 4.265 1.00 93.44 95 VAL A N 1
ATOM 734 C CA . VAL A 1 95 ? -3.275 1.049 3.643 1.00 93.44 95 VAL A CA 1
ATOM 735 C C . VAL A 1 95 ? -2.887 1.416 2.231 1.00 93.44 95 VAL A C 1
ATOM 737 O O . VAL A 1 95 ? -3.704 1.982 1.512 1.00 93.44 95 VAL A O 1
ATOM 740 N N . TRP A 1 96 ? -1.645 1.124 1.870 1.00 95.88 96 TRP A N 1
ATOM 741 C CA . TRP A 1 96 ? -1.053 1.451 0.583 1.00 95.88 96 TRP A CA 1
ATOM 742 C C . TRP A 1 96 ? -0.487 0.185 -0.044 1.00 95.88 96 TRP A C 1
ATOM 744 O O . TRP A 1 96 ? 0.291 -0.500 0.608 1.00 95.88 96 TRP A O 1
ATOM 754 N N . GLY A 1 97 ? -0.871 -0.110 -1.279 1.00 94.06 97 GLY A N 1
ATOM 755 C CA . GLY A 1 97 ? -0.324 -1.186 -2.100 1.00 94.06 97 GLY A CA 1
ATOM 756 C C . GLY A 1 97 ? 0.514 -0.623 -3.249 1.00 94.06 97 GLY A C 1
ATOM 757 O O . GLY A 1 97 ? 0.280 0.508 -3.682 1.00 94.06 97 GLY A O 1
ATOM 758 N N . THR A 1 98 ? 1.475 -1.389 -3.768 1.00 94.94 98 THR A N 1
ATOM 759 C CA . THR A 1 98 ? 2.095 -1.130 -5.079 1.00 94.94 98 THR A CA 1
ATOM 760 C C . THR A 1 98 ? 2.776 -2.366 -5.648 1.00 94.94 98 THR A C 1
ATOM 762 O O . THR A 1 98 ? 3.283 -3.205 -4.914 1.00 94.94 98 THR A O 1
ATOM 765 N N . HIS A 1 99 ? 2.863 -2.433 -6.973 1.00 92.62 99 HIS A N 1
ATOM 766 C CA . HIS A 1 99 ? 3.708 -3.386 -7.667 1.00 92.62 99 HIS A CA 1
ATOM 767 C C . HIS A 1 99 ? 4.500 -2.673 -8.791 1.00 92.62 99 HIS A C 1
ATOM 769 O O . HIS A 1 99 ? 4.053 -2.619 -9.947 1.00 92.62 99 HIS A O 1
ATOM 775 N N . PRO A 1 100 ? 5.679 -2.090 -8.479 1.00 92.06 100 PRO A N 1
ATOM 776 C CA . PRO A 1 100 ? 6.580 -1.460 -9.451 1.00 92.06 100 PRO A CA 1
ATOM 777 C C . PRO A 1 100 ? 7.095 -2.431 -10.522 1.00 92.06 100 PRO A C 1
ATOM 779 O O . PRO A 1 100 ? 7.044 -3.644 -10.357 1.00 92.06 100 PRO A O 1
ATOM 782 N N . ILE A 1 101 ? 7.639 -1.915 -11.629 1.00 89.25 101 ILE A N 1
ATOM 783 C CA . ILE A 1 101 ? 8.165 -2.782 -12.693 1.00 89.25 101 ILE A CA 1
ATOM 784 C C . ILE A 1 101 ? 9.336 -3.651 -12.227 1.00 89.25 101 ILE A C 1
ATOM 786 O O . ILE A 1 101 ? 10.291 -3.190 -11.600 1.00 89.25 101 ILE A O 1
ATOM 790 N N . PHE A 1 102 ? 9.335 -4.893 -12.698 1.00 83.62 102 PHE A N 1
ATOM 791 C CA . PHE A 1 102 ? 10.501 -5.762 -12.667 1.00 83.62 102 PHE A CA 1
ATOM 792 C C . PHE A 1 102 ? 11.401 -5.487 -13.884 1.00 83.62 102 PHE A C 1
ATOM 794 O O . PHE A 1 102 ? 11.397 -6.233 -14.866 1.00 83.62 102 PHE A O 1
ATOM 801 N N . GLN A 1 103 ? 12.158 -4.383 -13.871 1.00 70.00 103 GLN A N 1
ATOM 802 C CA . GLN A 1 103 ? 13.137 -4.092 -14.929 1.00 70.00 103 GLN A CA 1
ATOM 803 C C . GLN A 1 103 ? 14.583 -4.232 -14.467 1.00 70.00 103 GLN A C 1
ATOM 805 O O . GLN A 1 103 ? 14.961 -3.790 -13.386 1.00 70.00 103 GLN A O 1
ATOM 810 N N . LYS A 1 104 ? 15.382 -4.824 -15.362 1.00 64.31 104 LYS A N 1
ATOM 811 C CA . LYS A 1 104 ? 16.815 -5.073 -15.218 1.00 64.31 104 LYS A CA 1
ATOM 812 C C . LYS A 1 104 ? 17.597 -4.119 -16.118 1.00 64.31 104 LYS A C 1
ATOM 814 O O . LYS A 1 104 ? 17.325 -4.073 -17.319 1.00 64.31 104 LYS A O 1
ATOM 819 N N . LYS A 1 105 ? 18.670 -3.514 -15.619 1.00 50.09 105 LYS A N 1
ATOM 820 C CA . LYS A 1 105 ? 19.829 -3.164 -16.448 1.00 50.09 105 LYS A CA 1
ATOM 821 C C . LYS A 1 105 ? 21.099 -3.801 -15.894 1.00 50.09 105 LYS A C 1
ATOM 823 O O . LYS A 1 105 ? 21.441 -3.628 -14.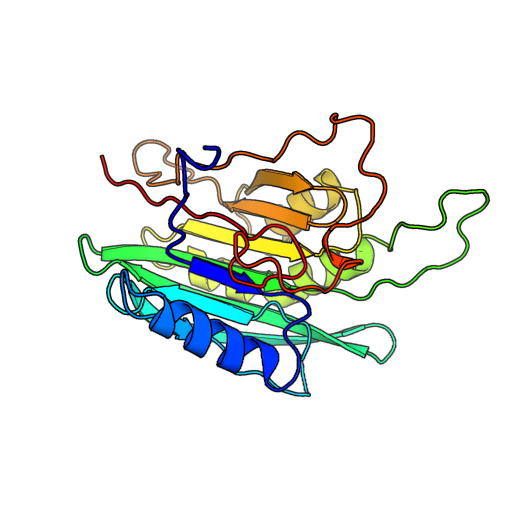735 1.00 50.09 105 LYS A O 1
ATOM 828 N N . ASN A 1 106 ? 21.816 -4.505 -16.771 1.00 47.69 106 ASN A N 1
ATOM 829 C CA . ASN A 1 106 ? 23.244 -4.813 -16.643 1.00 47.69 106 ASN A CA 1
ATOM 830 C C . ASN A 1 106 ? 23.708 -5.477 -15.329 1.00 47.69 106 ASN A C 1
ATOM 832 O O . ASN A 1 106 ? 24.768 -5.119 -14.828 1.00 47.69 106 ASN A O 1
ATOM 836 N N . ALA A 1 107 ? 22.983 -6.460 -14.784 1.00 46.94 107 ALA A N 1
ATOM 837 C CA . ALA A 1 107 ? 23.514 -7.274 -13.685 1.00 46.94 107 ALA A CA 1
ATOM 838 C C . ALA A 1 107 ? 24.621 -8.218 -14.213 1.00 46.94 107 ALA A C 1
ATOM 840 O O . ALA A 1 107 ? 24.315 -9.103 -15.021 1.00 46.94 107 ALA A O 1
ATOM 841 N N . PRO A 1 108 ? 25.896 -8.071 -13.801 1.00 41.16 108 PRO A N 1
ATOM 842 C CA . PRO A 1 108 ? 26.938 -9.031 -14.139 1.00 41.16 108 PRO A CA 1
ATOM 843 C C . PRO A 1 108 ? 26.749 -10.293 -13.285 1.00 41.16 108 PRO A C 1
ATOM 845 O O . PRO A 1 108 ? 26.650 -10.215 -12.063 1.00 41.16 108 PRO A O 1
ATOM 848 N N . GLY A 1 109 ? 26.733 -11.472 -13.910 1.00 48.47 109 GLY A N 1
ATOM 849 C CA . GLY A 1 109 ? 26.695 -12.754 -13.194 1.00 48.47 109 GLY A CA 1
ATOM 850 C C . GLY A 1 109 ? 25.308 -13.201 -12.701 1.00 48.47 109 GLY A C 1
ATOM 851 O O . GLY A 1 109 ? 24.299 -12.526 -12.870 1.00 48.47 109 GLY A O 1
ATOM 852 N N . ASN A 1 110 ? 25.259 -14.411 -12.135 1.00 46.25 110 ASN A N 1
ATOM 853 C CA . ASN A 1 110 ? 24.086 -15.280 -11.912 1.00 46.25 110 ASN A CA 1
ATOM 854 C C . ASN A 1 110 ? 22.946 -14.764 -10.992 1.00 46.25 110 ASN A C 1
ATOM 856 O O . ASN A 1 110 ? 22.103 -15.556 -10.570 1.00 46.25 110 ASN A O 1
ATOM 860 N N . LEU A 1 111 ? 22.829 -13.465 -10.720 1.00 47.56 111 LEU A N 1
ATOM 861 C CA . LEU A 1 111 ? 21.735 -12.874 -9.933 1.00 47.56 111 LEU A CA 1
ATOM 862 C C . LEU A 1 111 ? 20.516 -12.544 -10.818 1.00 47.56 111 LEU A C 1
ATOM 864 O O . LEU A 1 111 ? 20.038 -11.416 -10.882 1.00 47.56 111 LEU A O 1
ATOM 868 N N . LYS A 1 112 ? 19.997 -13.555 -11.527 1.00 50.84 112 LYS A N 1
ATOM 869 C CA . LYS A 1 112 ? 18.976 -13.429 -12.592 1.00 50.84 112 LYS A CA 1
ATOM 870 C C . LYS A 1 112 ? 17.576 -12.972 -12.139 1.00 50.84 112 LYS A C 1
ATOM 872 O O . LYS A 1 112 ? 16.683 -12.913 -12.988 1.00 50.84 112 LYS A O 1
ATOM 877 N N . TRP A 1 113 ? 17.357 -12.640 -10.867 1.00 53.03 113 TRP A N 1
ATOM 878 C CA . TRP A 1 113 ? 16.007 -12.537 -10.300 1.00 53.03 113 TRP A CA 1
ATOM 879 C C . TRP A 1 113 ? 15.661 -11.237 -9.565 1.00 53.03 113 TRP A C 1
ATOM 881 O O . TRP A 1 113 ? 14.532 -11.147 -9.126 1.00 53.03 113 TRP A O 1
ATOM 891 N N . ARG A 1 114 ? 16.531 -10.220 -9.491 1.00 58.03 114 ARG A N 1
ATOM 892 C CA . ARG A 1 114 ? 16.241 -8.962 -8.764 1.00 58.03 114 ARG A CA 1
ATOM 893 C C . ARG A 1 114 ? 15.880 -7.807 -9.709 1.00 58.03 114 ARG A C 1
ATOM 895 O O . ARG A 1 114 ? 16.549 -7.647 -10.732 1.00 58.03 114 ARG A O 1
ATOM 902 N N . GLY A 1 115 ? 14.844 -7.037 -9.381 1.00 62.44 115 GLY A N 1
ATOM 903 C CA . GLY A 1 115 ? 14.542 -5.743 -9.998 1.00 62.44 115 GLY A CA 1
ATOM 904 C C . GLY A 1 115 ? 15.293 -4.605 -9.298 1.00 62.44 115 GLY A C 1
ATOM 905 O O . GLY A 1 115 ? 15.854 -4.788 -8.219 1.00 62.44 115 GLY A O 1
ATOM 906 N N . GLU A 1 116 ? 15.349 -3.438 -9.942 1.00 81.75 116 GLU A N 1
ATOM 907 C CA . GLU A 1 116 ? 16.012 -2.250 -9.386 1.00 81.75 116 GLU A CA 1
ATOM 908 C C . GLU A 1 116 ? 15.113 -1.541 -8.359 1.00 81.75 116 GLU A C 1
ATOM 910 O O . GLU A 1 116 ? 13.998 -1.119 -8.680 1.00 81.75 116 GLU A O 1
ATOM 915 N N . GLU A 1 117 ? 15.625 -1.316 -7.146 1.00 87.88 117 GLU A N 1
ATOM 916 C CA . GLU A 1 117 ? 14.912 -0.676 -6.032 1.00 87.88 117 GLU A CA 1
ATOM 917 C C . GLU A 1 117 ? 14.419 0.741 -6.357 1.00 87.88 117 GLU A C 1
ATOM 919 O O . GLU A 1 117 ? 13.446 1.222 -5.771 1.00 87.88 117 GLU A O 1
ATOM 924 N N . LYS A 1 118 ? 15.038 1.401 -7.346 1.00 91.88 118 LYS A N 1
ATOM 925 C CA . LYS A 1 118 ? 14.634 2.728 -7.825 1.00 91.88 118 LYS A CA 1
ATOM 926 C C . LYS A 1 118 ? 13.163 2.792 -8.236 1.00 91.88 118 LYS A C 1
ATOM 928 O O . LYS A 1 118 ? 12.556 3.848 -8.092 1.00 91.88 118 LYS A O 1
ATOM 933 N N . TRP A 1 119 ? 12.590 1.695 -8.739 1.00 93.69 119 TRP A N 1
ATOM 934 C CA . TRP A 1 119 ? 11.203 1.681 -9.199 1.00 93.69 119 TRP A CA 1
ATOM 935 C C . TRP A 1 119 ? 10.227 1.707 -8.026 1.00 93.69 119 TRP A C 1
ATOM 937 O O . TRP A 1 119 ? 9.291 2.502 -8.034 1.00 93.69 119 TRP A O 1
ATOM 947 N N . ALA A 1 120 ? 10.479 0.922 -6.980 1.00 94.44 120 ALA A N 1
ATOM 948 C CA . ALA A 1 120 ? 9.719 1.013 -5.738 1.00 94.44 120 ALA A CA 1
ATOM 949 C C . ALA A 1 120 ? 9.892 2.397 -5.083 1.00 94.44 120 ALA A C 1
ATOM 951 O O . ALA A 1 120 ? 8.911 3.040 -4.706 1.00 94.44 120 ALA A O 1
ATOM 952 N N . MET A 1 121 ? 11.125 2.918 -5.035 1.00 96.38 121 MET A N 1
ATOM 953 C CA . MET A 1 121 ? 11.406 4.257 -4.500 1.00 96.38 121 MET A CA 1
ATOM 954 C C . MET A 1 121 ? 10.716 5.383 -5.281 1.00 96.38 121 MET A C 1
ATOM 956 O O . MET A 1 121 ? 10.308 6.380 -4.683 1.00 96.38 121 MET A O 1
ATOM 960 N N . GLU A 1 122 ? 10.569 5.260 -6.601 1.00 96.31 122 GLU A N 1
ATOM 961 C CA . GLU A 1 122 ? 9.832 6.227 -7.419 1.00 96.31 122 GLU A CA 1
ATOM 962 C C . GLU A 1 122 ? 8.352 6.275 -7.021 1.00 96.31 122 GLU A C 1
ATOM 964 O O . GLU A 1 122 ? 7.803 7.365 -6.847 1.00 96.31 122 GLU A O 1
ATOM 969 N N . VAL A 1 123 ? 7.718 5.111 -6.835 1.00 96.62 123 VAL A N 1
ATOM 970 C CA . VAL A 1 123 ? 6.320 5.047 -6.390 1.00 96.62 123 VAL A CA 1
ATOM 971 C C . VAL A 1 123 ? 6.172 5.675 -5.005 1.00 96.62 123 VAL A C 1
ATOM 973 O O . VAL A 1 123 ? 5.313 6.537 -4.819 1.00 96.62 123 VAL A O 1
ATOM 976 N N . ILE A 1 124 ? 7.055 5.320 -4.064 1.00 97.81 124 ILE A N 1
ATOM 977 C CA . ILE A 1 124 ? 7.074 5.906 -2.716 1.00 97.81 124 ILE A CA 1
ATOM 978 C C . ILE A 1 124 ? 7.223 7.433 -2.792 1.00 97.81 124 ILE A C 1
ATOM 980 O O . ILE A 1 124 ? 6.490 8.154 -2.119 1.00 97.81 124 ILE A O 1
ATOM 984 N N . SER A 1 125 ? 8.118 7.935 -3.650 1.00 97.88 125 SER A N 1
ATOM 985 C CA . SER A 1 125 ? 8.327 9.380 -3.836 1.00 97.88 125 SER A CA 1
ATOM 986 C C . SER A 1 125 ? 7.055 10.085 -4.294 1.00 97.88 125 SER A C 1
ATOM 988 O O . SER A 1 125 ? 6.700 11.131 -3.761 1.00 97.88 125 SER A O 1
ATOM 990 N N . LYS A 1 126 ? 6.370 9.521 -5.295 1.00 97.44 126 LYS A N 1
ATOM 991 C CA . LYS A 1 126 ? 5.161 10.118 -5.879 1.00 97.44 126 LYS A CA 1
ATOM 992 C C . LYS A 1 126 ? 3.962 10.038 -4.938 1.00 97.44 126 LYS A C 1
ATOM 994 O O . LYS A 1 126 ? 3.096 10.904 -4.992 1.00 97.44 126 LYS A O 1
ATOM 999 N N . GLY A 1 127 ? 3.922 9.023 -4.075 1.00 97.19 127 GLY A N 1
ATOM 1000 C CA . GLY A 1 127 ? 2.886 8.860 -3.061 1.00 97.19 127 GLY A CA 1
ATOM 1001 C C . GLY A 1 127 ? 3.130 9.569 -1.737 1.00 97.19 127 GLY A C 1
ATOM 1002 O O . GLY A 1 127 ? 2.190 9.684 -0.957 1.00 97.19 127 GLY A O 1
ATOM 1003 N N . GLY A 1 128 ? 4.353 10.039 -1.479 1.00 96.81 128 GLY A N 1
ATOM 1004 C CA . GLY A 1 128 ? 4.801 10.551 -0.181 1.00 96.81 128 GLY A CA 1
ATOM 1005 C C . GLY A 1 128 ? 3.847 11.541 0.478 1.00 96.81 128 GLY A C 1
ATOM 1006 O O . GLY A 1 128 ? 3.400 11.309 1.601 1.00 96.81 128 GLY A O 1
ATOM 1007 N N . GLU A 1 129 ? 3.476 12.602 -0.242 1.00 96.38 129 GLU A N 1
ATOM 1008 C CA . GLU A 1 129 ? 2.586 13.635 0.302 1.00 96.38 129 GLU A CA 1
ATOM 1009 C C . GLU A 1 129 ? 1.188 13.091 0.613 1.00 96.38 129 GLU A C 1
ATOM 1011 O O . GLU A 1 129 ? 0.659 13.359 1.685 1.00 96.38 129 GLU A O 1
ATOM 1016 N N . VAL A 1 130 ? 0.613 12.239 -0.239 1.00 96.38 130 VAL A N 1
ATOM 1017 C CA . VAL A 1 130 ? -0.716 11.662 0.027 1.00 96.38 130 VAL A CA 1
ATOM 1018 C C . VAL A 1 130 ? -0.666 10.663 1.193 1.00 96.38 130 VAL A C 1
ATOM 1020 O O . VAL A 1 130 ? -1.564 10.635 2.037 1.00 96.38 130 VAL A O 1
ATOM 1023 N N . MET A 1 131 ? 0.404 9.868 1.293 1.00 96.19 131 MET A N 1
ATOM 1024 C CA . MET A 1 131 ? 0.637 8.985 2.442 1.00 96.19 131 MET A CA 1
ATOM 1025 C C . MET A 1 131 ? 0.720 9.788 3.743 1.00 96.19 131 MET A C 1
ATOM 1027 O O . MET A 1 131 ? 0.098 9.427 4.744 1.00 96.19 131 MET A O 1
ATOM 1031 N N . LYS A 1 132 ? 1.436 10.913 3.715 1.00 93.94 132 LYS A N 1
ATOM 1032 C CA . LYS A 1 132 ? 1.571 11.843 4.838 1.00 93.94 132 LYS A CA 1
ATOM 1033 C C . LYS A 1 132 ? 0.248 12.518 5.203 1.00 93.94 132 LYS A C 1
ATOM 1035 O O . LYS A 1 132 ? -0.075 12.575 6.386 1.00 93.94 132 LYS A O 1
ATOM 1040 N N . GLU A 1 133 ? -0.529 12.985 4.226 1.00 93.31 133 GLU A N 1
ATOM 1041 C CA . GLU A 1 133 ? -1.868 13.554 4.440 1.00 93.31 133 GLU A CA 1
ATOM 1042 C C . GLU A 1 133 ? -2.813 12.543 5.099 1.00 93.31 133 GLU A C 1
ATOM 1044 O O . GLU A 1 133 ? -3.566 12.888 6.012 1.00 93.31 133 GLU A O 1
ATOM 1049 N N . CYS A 1 134 ? -2.745 11.278 4.680 1.00 91.56 134 CYS A N 1
ATOM 1050 C CA . CYS A 1 134 ? -3.525 10.204 5.280 1.00 91.56 134 CYS A CA 1
ATOM 1051 C C . CYS A 1 134 ? -3.120 9.959 6.741 1.00 91.56 134 CYS A C 1
ATOM 1053 O O . CYS A 1 134 ? -3.972 9.973 7.631 1.00 91.56 134 CYS A O 1
ATOM 1055 N N . ALA A 1 135 ? -1.816 9.817 7.001 1.00 87.12 135 ALA A N 1
ATOM 1056 C CA . ALA A 1 135 ? -1.265 9.627 8.343 1.00 87.12 135 ALA A CA 1
ATOM 1057 C C . ALA A 1 135 ? -1.575 10.798 9.294 1.00 87.12 135 ALA A C 1
ATOM 1059 O O . ALA A 1 135 ? -1.735 10.607 10.498 1.00 87.12 135 ALA A O 1
ATOM 1060 N N . ALA A 1 136 ? -1.683 12.019 8.761 1.00 87.44 136 ALA A N 1
ATOM 1061 C CA . ALA A 1 136 ? -1.995 13.218 9.534 1.00 87.44 136 ALA A CA 1
ATOM 1062 C C . ALA A 1 136 ? -3.450 13.264 10.037 1.00 87.44 136 ALA A C 1
ATOM 1064 O O . ALA A 1 136 ? -3.777 14.084 10.901 1.00 87.44 136 ALA A O 1
ATOM 1065 N N . GLN A 1 137 ? -4.339 12.388 9.550 1.00 83.06 137 GLN A N 1
ATOM 1066 C CA . GLN A 1 137 ? -5.686 12.278 10.099 1.00 83.06 137 GLN A CA 1
ATOM 1067 C C . GLN A 1 137 ? -5.606 11.680 11.507 1.00 83.06 137 GLN A C 1
ATOM 1069 O O . GLN A 1 137 ? -5.376 10.488 11.657 1.00 83.06 137 GLN A O 1
ATOM 1074 N N . GLY A 1 138 ? -5.784 12.505 12.542 1.00 74.31 138 GLY A N 1
ATOM 1075 C CA . GLY A 1 138 ? -5.501 12.162 13.942 1.00 74.31 138 GLY A CA 1
ATOM 1076 C C . GLY A 1 138 ? -5.795 10.709 14.351 1.00 74.31 138 GLY A C 1
ATOM 1077 O O . GLY A 1 138 ? -6.914 10.222 14.186 1.00 74.31 138 GLY A O 1
ATOM 1078 N N . GLY A 1 139 ? -4.773 10.045 14.904 1.00 73.69 139 GLY A N 1
ATOM 1079 C CA . GLY A 1 139 ? -4.845 8.657 15.371 1.00 73.69 139 GLY A CA 1
ATOM 1080 C C . GLY A 1 139 ? -4.780 7.593 14.269 1.00 73.69 139 GLY A C 1
ATOM 1081 O O . GLY A 1 139 ? -5.126 6.448 14.541 1.00 73.69 139 GLY A O 1
ATOM 1082 N N . THR A 1 140 ? -4.376 7.951 13.046 1.00 84.88 140 THR A N 1
ATOM 1083 C CA . THR A 1 140 ? -4.263 7.008 11.924 1.00 84.88 140 THR A CA 1
ATOM 1084 C C . THR A 1 140 ? -2.845 6.455 11.799 1.00 84.88 140 THR A C 1
ATOM 1086 O O . THR A 1 140 ? -1.877 7.211 11.745 1.00 84.88 140 THR A O 1
ATOM 1089 N N . THR A 1 141 ? -2.720 5.132 11.706 1.00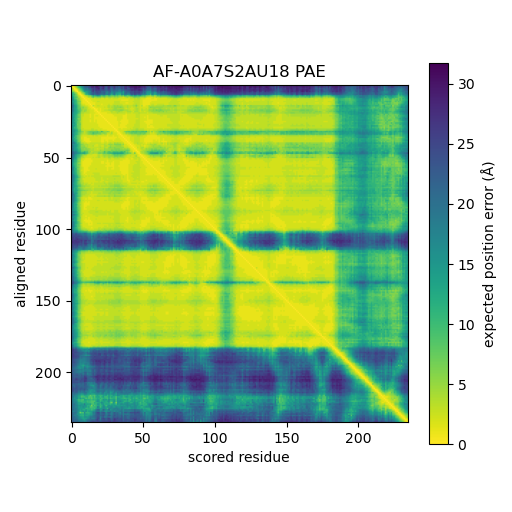 86.94 141 THR A N 1
ATOM 1090 C CA . THR A 1 141 ? -1.457 4.453 11.372 1.00 86.94 141 THR A CA 1
ATOM 1091 C C . THR A 1 141 ? -1.421 4.120 9.886 1.00 86.94 141 THR A C 1
ATOM 1093 O O . THR A 1 141 ? -2.437 3.709 9.331 1.00 86.94 141 THR A O 1
ATOM 1096 N N . SER A 1 142 ? -0.261 4.249 9.243 1.00 90.69 142 SER A N 1
ATOM 1097 C CA . SER A 1 142 ? -0.085 3.828 7.850 1.00 90.69 142 SER A CA 1
ATOM 1098 C C . SER A 1 142 ? 0.624 2.484 7.719 1.00 90.69 142 SER A C 1
ATOM 1100 O O . SER A 1 142 ? 1.562 2.183 8.457 1.00 90.69 142 SER A O 1
ATOM 1102 N N . ALA A 1 143 ? 0.194 1.700 6.739 1.00 91.12 143 ALA A N 1
ATOM 1103 C CA . ALA A 1 143 ? 0.822 0.472 6.287 1.00 91.12 143 ALA A CA 1
ATOM 1104 C C . ALA A 1 143 ? 1.114 0.582 4.786 1.00 91.12 143 ALA A C 1
ATOM 1106 O O . ALA A 1 143 ? 0.246 0.996 4.019 1.00 91.12 143 ALA A O 1
ATOM 1107 N N . PHE A 1 144 ? 2.327 0.220 4.382 1.00 93.12 144 PHE A N 1
ATOM 1108 C CA . PHE A 1 144 ? 2.759 0.159 2.990 1.00 93.12 144 PHE A CA 1
ATOM 1109 C C . PHE A 1 144 ? 3.149 -1.274 2.641 1.00 93.12 144 PHE A C 1
ATOM 1111 O O . PHE A 1 144 ? 3.998 -1.873 3.302 1.00 93.12 144 PHE A O 1
ATOM 1118 N N . LEU A 1 145 ? 2.481 -1.818 1.639 1.00 89.88 145 LEU A N 1
ATOM 1119 C CA . LEU A 1 145 ? 2.503 -3.202 1.208 1.00 89.88 145 LEU A CA 1
ATOM 1120 C C . LEU A 1 145 ? 2.920 -3.208 -0.265 1.00 89.88 145 LEU A C 1
ATOM 1122 O O . LEU A 1 145 ? 2.504 -2.333 -1.028 1.00 89.88 145 LEU A O 1
ATOM 1126 N N . CYS A 1 146 ? 3.791 -4.129 -0.659 1.00 88.19 146 CYS A N 1
ATOM 1127 C CA . CYS A 1 146 ? 4.213 -4.217 -2.051 1.00 88.19 146 CYS A CA 1
ATOM 1128 C C . CYS A 1 146 ? 4.789 -5.581 -2.406 1.00 88.19 146 CYS A C 1
ATOM 1130 O O . CYS A 1 146 ? 5.547 -6.132 -1.611 1.00 88.19 146 CYS A O 1
ATOM 1132 N N . ASP A 1 147 ? 4.588 -6.009 -3.653 1.00 88.81 147 ASP A N 1
ATOM 1133 C CA . ASP A 1 147 ? 5.628 -6.726 -4.397 1.00 88.81 147 ASP A CA 1
ATOM 1134 C C . ASP A 1 147 ? 6.586 -5.665 -4.951 1.00 88.81 147 ASP A C 1
ATOM 1136 O O . ASP A 1 147 ? 6.419 -5.107 -6.040 1.00 88.81 147 ASP A O 1
ATOM 1140 N N . CYS A 1 148 ? 7.579 -5.307 -4.143 1.00 89.38 148 CYS A N 1
ATOM 1141 C CA . CYS A 1 148 ? 8.506 -4.228 -4.448 1.00 89.38 148 CYS A CA 1
ATOM 1142 C C . CYS A 1 148 ? 9.523 -4.592 -5.541 1.00 89.38 148 CYS A C 1
ATOM 1144 O O . CYS A 1 148 ? 10.335 -3.739 -5.915 1.00 89.38 148 CYS A O 1
ATOM 1146 N N . ASN A 1 149 ? 9.515 -5.831 -6.049 1.00 87.75 149 ASN A N 1
ATOM 1147 C CA . ASN A 1 149 ? 10.466 -6.341 -7.038 1.00 87.75 149 ASN A CA 1
ATOM 1148 C C . ASN A 1 149 ? 11.955 -6.155 -6.664 1.00 87.75 149 ASN A C 1
ATOM 1150 O O . ASN A 1 149 ? 12.830 -6.211 -7.529 1.00 87.75 149 ASN A O 1
ATOM 1154 N N . THR A 1 150 ? 12.270 -5.967 -5.378 1.00 85.12 150 THR A N 1
ATOM 1155 C CA . THR A 1 150 ? 13.636 -5.836 -4.849 1.00 85.12 150 THR A CA 1
ATOM 1156 C C . THR A 1 150 ? 13.769 -6.500 -3.478 1.00 85.12 150 THR A C 1
ATOM 1158 O O . THR A 1 150 ? 12.829 -6.499 -2.688 1.00 85.12 150 THR A O 1
ATOM 1161 N N . ASP A 1 151 ? 14.944 -7.075 -3.201 1.00 84.06 151 ASP A N 1
ATOM 1162 C CA . ASP A 1 151 ? 15.273 -7.668 -1.895 1.00 84.06 151 ASP A CA 1
ATOM 1163 C C . ASP A 1 151 ? 15.749 -6.603 -0.877 1.00 84.06 151 ASP A C 1
ATOM 1165 O O . ASP A 1 151 ? 16.040 -6.932 0.271 1.00 84.06 151 ASP A O 1
ATOM 1169 N N . GLU A 1 152 ? 15.876 -5.340 -1.299 1.00 86.56 152 GLU A N 1
ATOM 1170 C CA . GLU A 1 152 ? 16.494 -4.264 -0.520 1.00 86.56 152 GLU A CA 1
ATOM 1171 C C . GLU A 1 152 ? 15.485 -3.554 0.401 1.00 86.56 152 GLU A C 1
ATOM 1173 O O . GLU A 1 152 ? 14.749 -2.668 -0.028 1.00 86.56 152 GLU A O 1
ATOM 1178 N N . ASP A 1 153 ? 15.483 -3.889 1.692 1.00 89.44 153 ASP A N 1
ATOM 1179 C CA . ASP A 1 153 ? 14.518 -3.337 2.663 1.00 89.44 153 ASP A CA 1
ATOM 1180 C C . ASP A 1 153 ? 14.873 -1.911 3.111 1.00 89.44 153 ASP A C 1
ATOM 1182 O O . ASP A 1 153 ? 14.026 -1.019 3.198 1.00 89.44 153 ASP A O 1
ATOM 1186 N N . GLU A 1 154 ? 16.153 -1.687 3.403 1.00 93.62 154 GLU A N 1
ATOM 1187 C CA . GLU A 1 154 ? 16.648 -0.454 4.019 1.00 93.62 154 GLU A CA 1
ATOM 1188 C C . GLU A 1 154 ? 16.547 0.789 3.117 1.00 93.62 154 GLU A C 1
ATOM 1190 O O . GLU A 1 154 ? 16.161 1.856 3.608 1.00 93.62 154 GLU A O 1
ATOM 1195 N N . PRO A 1 155 ? 16.853 0.721 1.805 1.00 94.88 155 PRO A N 1
ATOM 1196 C CA . PRO A 1 155 ? 16.593 1.834 0.894 1.00 94.88 155 PRO A CA 1
ATOM 1197 C C . PRO A 1 155 ? 15.110 2.214 0.829 1.00 94.88 155 PRO A C 1
ATOM 1199 O O . PRO A 1 155 ? 14.788 3.400 0.877 1.00 94.88 155 PRO A O 1
ATOM 1202 N N . LEU A 1 156 ? 14.204 1.230 0.792 1.00 95.88 156 LEU A N 1
ATOM 1203 C CA . LEU A 1 156 ? 12.761 1.478 0.740 1.00 95.88 156 LEU A CA 1
ATOM 1204 C C . LEU A 1 156 ? 12.246 2.108 2.031 1.00 95.88 156 LEU A C 1
ATOM 1206 O O . LEU A 1 156 ? 11.535 3.112 1.982 1.00 95.88 156 LEU A O 1
ATOM 1210 N N . ARG A 1 157 ? 12.667 1.572 3.183 1.00 96.44 157 ARG A N 1
ATOM 1211 C CA . ARG A 1 157 ? 12.340 2.124 4.501 1.00 96.44 157 ARG A CA 1
ATOM 1212 C C . ARG A 1 157 ? 12.781 3.579 4.610 1.00 96.44 157 ARG A C 1
ATOM 1214 O O . ARG A 1 157 ? 11.961 4.436 4.918 1.00 96.44 157 ARG A O 1
ATOM 1221 N N . ARG A 1 158 ? 14.048 3.883 4.295 1.00 97.19 158 ARG A N 1
ATOM 1222 C CA . ARG A 1 158 ? 14.551 5.270 4.289 1.00 97.19 158 ARG A CA 1
ATOM 1223 C C . ARG A 1 158 ? 13.746 6.151 3.350 1.00 97.19 158 ARG A C 1
ATOM 1225 O O . ARG A 1 158 ? 13.400 7.265 3.722 1.00 97.19 158 ARG A O 1
ATOM 1232 N N . LYS A 1 159 ? 13.383 5.640 2.173 1.00 98.06 159 LYS A N 1
ATOM 1233 C CA . LYS A 1 159 ? 12.604 6.416 1.217 1.00 98.06 159 LYS A CA 1
ATOM 1234 C C . LYS A 1 159 ? 11.189 6.729 1.709 1.00 98.06 159 LYS A C 1
ATOM 1236 O O . LYS A 1 159 ? 10.705 7.836 1.464 1.00 98.06 159 LYS A O 1
ATOM 1241 N N . LEU A 1 160 ? 10.539 5.797 2.408 1.00 97.31 160 LEU A N 1
ATOM 1242 C CA . LEU A 1 160 ? 9.263 6.037 3.092 1.00 97.31 160 LEU A CA 1
ATOM 1243 C C . LEU A 1 160 ? 9.418 7.124 4.159 1.00 97.31 160 LEU A C 1
ATOM 1245 O O . LEU A 1 160 ? 8.614 8.055 4.193 1.00 97.31 160 LEU A O 1
ATOM 1249 N N . GLU A 1 161 ? 10.470 7.059 4.978 1.00 97.00 161 GLU A N 1
ATOM 1250 C CA . GLU A 1 161 ? 10.736 8.080 6.000 1.00 97.00 161 GLU A CA 1
ATOM 1251 C C . GLU A 1 161 ? 10.968 9.464 5.390 1.00 97.00 161 GLU A C 1
ATOM 1253 O O . GLU A 1 161 ? 10.343 10.437 5.807 1.00 97.00 161 GLU A O 1
ATOM 1258 N N . GLU A 1 162 ? 11.809 9.552 4.361 1.00 97.31 162 GLU A N 1
ATOM 1259 C CA . GLU A 1 162 ? 12.087 10.797 3.640 1.00 97.31 162 GLU A CA 1
ATOM 1260 C C . GLU A 1 162 ? 10.827 11.386 2.997 1.00 97.31 162 GLU A C 1
ATOM 1262 O O . GLU A 1 162 ? 10.595 12.589 3.080 1.00 97.31 162 GLU A O 1
ATOM 1267 N N . SER A 1 163 ? 10.014 10.547 2.349 1.00 97.31 163 SER A N 1
ATOM 1268 C CA . SER A 1 163 ? 8.876 11.013 1.544 1.00 97.31 163 SER A CA 1
ATOM 1269 C C . SER A 1 163 ? 7.651 11.354 2.391 1.00 97.31 163 SER A C 1
ATOM 1271 O O . SER A 1 163 ? 6.788 12.099 1.939 1.00 97.31 163 SER A O 1
ATOM 1273 N N . THR A 1 164 ? 7.551 10.806 3.604 1.00 95.12 164 THR A N 1
ATOM 1274 C CA . THR A 1 164 ? 6.382 11.000 4.477 1.00 95.12 164 THR A CA 1
ATOM 1275 C C . THR A 1 164 ? 6.685 11.828 5.726 1.00 95.12 164 THR A C 1
ATOM 1277 O O . THR A 1 164 ? 5.762 12.364 6.336 1.00 95.12 164 THR A O 1
ATOM 1280 N N . GLY A 1 165 ? 7.957 11.951 6.116 1.00 93.69 165 GLY A N 1
ATOM 1281 C CA . GLY A 1 165 ? 8.385 12.598 7.359 1.00 93.69 165 GLY A CA 1
ATOM 1282 C C . GLY A 1 165 ? 8.147 11.764 8.624 1.00 93.69 165 GLY A C 1
ATOM 1283 O O . GLY A 1 165 ? 8.417 12.244 9.723 1.00 93.69 165 GLY A O 1
ATOM 1284 N N . TRP A 1 166 ? 7.655 10.530 8.492 1.00 90.94 166 TRP A N 1
ATOM 1285 C CA . TRP A 1 166 ? 7.377 9.625 9.610 1.00 90.94 166 TRP A CA 1
ATOM 1286 C C . TRP A 1 166 ? 8.448 8.551 9.748 1.00 90.94 166 TRP A C 1
ATOM 1288 O O . TRP A 1 166 ? 9.189 8.277 8.811 1.00 90.94 166 TRP A O 1
ATOM 1298 N N . LYS A 1 167 ? 8.521 7.909 10.914 1.00 92.50 167 LYS A N 1
ATOM 1299 C CA . LYS A 1 167 ? 9.347 6.712 11.096 1.00 92.50 167 LYS A CA 1
ATOM 1300 C C . LYS A 1 167 ? 8.606 5.480 10.597 1.00 92.50 167 LYS A C 1
ATOM 1302 O O . LYS A 1 167 ? 7.391 5.386 10.758 1.00 92.50 167 LYS A O 1
ATOM 1307 N N . TRP A 1 168 ? 9.336 4.556 9.983 1.00 91.12 168 TRP A N 1
ATOM 1308 C CA . TRP A 1 168 ? 8.783 3.328 9.420 1.00 91.12 168 TRP A CA 1
ATOM 1309 C C . TRP A 1 168 ? 9.647 2.145 9.821 1.00 91.12 168 TRP A C 1
ATOM 1311 O O . TRP A 1 168 ? 10.876 2.219 9.785 1.00 91.12 168 TRP A O 1
ATOM 1321 N N . LYS A 1 169 ? 9.003 1.021 10.125 1.00 86.44 169 LYS A N 1
ATOM 1322 C CA . LYS A 1 169 ? 9.677 -0.252 10.386 1.00 86.44 169 LYS A CA 1
ATOM 1323 C C . LYS A 1 169 ? 9.204 -1.327 9.423 1.00 86.44 169 LYS A C 1
ATOM 1325 O O . LYS A 1 169 ? 8.040 -1.345 9.025 1.00 86.44 169 LYS A O 1
ATOM 1330 N N . LEU A 1 170 ? 10.103 -2.247 9.091 1.00 81.81 170 LEU A N 1
ATOM 1331 C CA . LEU A 1 170 ? 9.750 -3.466 8.376 1.00 81.81 170 LEU A CA 1
ATOM 1332 C C . LEU A 1 170 ? 8.973 -4.390 9.325 1.00 81.81 170 LEU A C 1
ATOM 1334 O O . LEU A 1 170 ? 9.488 -4.793 10.368 1.00 81.81 170 LEU A O 1
ATOM 1338 N N . ALA A 1 171 ? 7.732 -4.705 8.973 1.00 73.31 171 ALA A N 1
ATOM 1339 C CA . ALA A 1 171 ? 6.875 -5.615 9.726 1.00 73.31 171 ALA A CA 1
ATOM 1340 C C . ALA A 1 171 ? 6.878 -7.037 9.147 1.00 73.31 171 ALA A C 1
ATOM 1342 O O . ALA A 1 171 ? 6.685 -8.001 9.884 1.00 73.31 171 ALA A O 1
ATOM 1343 N N . GLY A 1 172 ? 7.134 -7.183 7.845 1.00 70.62 172 GLY A N 1
ATOM 1344 C CA . GLY A 1 172 ? 7.218 -8.476 7.175 1.00 70.62 172 GLY A CA 1
ATOM 1345 C C . GLY A 1 172 ? 7.916 -8.373 5.824 1.00 70.62 172 GLY A C 1
ATOM 1346 O O . GLY A 1 172 ? 7.906 -7.320 5.193 1.00 70.62 172 GLY A O 1
ATOM 1347 N N . SER A 1 173 ? 8.564 -9.461 5.418 1.00 73.62 173 SER A N 1
ATOM 1348 C CA . SER A 1 173 ? 9.356 -9.542 4.192 1.00 73.62 173 SER A CA 1
ATOM 1349 C C . SER A 1 173 ? 9.422 -10.994 3.713 1.00 73.62 173 SER A C 1
ATOM 1351 O O . SER A 1 173 ? 9.710 -11.883 4.520 1.00 73.62 173 SER A O 1
ATOM 1353 N N . ASP A 1 174 ? 9.166 -11.222 2.425 1.00 69.75 174 ASP A N 1
ATOM 1354 C CA . ASP A 1 174 ? 9.499 -12.448 1.691 1.00 69.75 174 ASP A CA 1
ATOM 1355 C C . ASP A 1 174 ? 10.058 -12.073 0.312 1.00 69.75 174 ASP A C 1
ATOM 1357 O O . ASP A 1 174 ? 9.324 -11.778 -0.624 1.00 69.75 174 ASP A O 1
ATOM 1361 N N . ARG A 1 175 ? 11.391 -12.050 0.189 1.00 79.38 175 ARG A N 1
ATOM 1362 C CA . ARG A 1 175 ? 12.110 -11.623 -1.027 1.00 79.38 175 ARG A CA 1
ATOM 1363 C C . ARG A 1 175 ? 11.681 -10.256 -1.548 1.00 79.38 175 ARG A C 1
ATOM 1365 O O . ARG A 1 175 ? 12.246 -9.278 -1.093 1.00 79.38 175 ARG A O 1
ATOM 1372 N N . TYR A 1 176 ? 10.729 -10.178 -2.472 1.00 81.19 176 TYR A N 1
ATOM 1373 C CA . TYR A 1 176 ? 10.261 -8.928 -3.075 1.00 81.19 176 TYR A CA 1
ATOM 1374 C C . TYR A 1 176 ? 9.030 -8.368 -2.372 1.00 81.19 176 TYR A C 1
ATOM 1376 O O . TYR A 1 176 ? 8.803 -7.161 -2.422 1.00 81.19 176 TYR A O 1
ATOM 1384 N N . ASP A 1 177 ? 8.316 -9.218 -1.640 1.00 81.12 177 ASP A N 1
ATOM 1385 C CA . ASP A 1 177 ? 7.121 -8.856 -0.902 1.00 81.12 177 ASP A CA 1
ATOM 1386 C C . ASP A 1 177 ? 7.510 -8.185 0.410 1.00 81.12 177 ASP A C 1
ATOM 1388 O O . ASP A 1 177 ? 8.201 -8.792 1.237 1.00 81.12 177 ASP A O 1
ATOM 1392 N N . LYS A 1 178 ? 7.096 -6.933 0.617 1.00 82.88 178 LYS A N 1
ATOM 1393 C CA . LYS A 1 178 ? 7.441 -6.141 1.805 1.00 82.88 178 LYS A CA 1
ATOM 1394 C C . LYS A 1 178 ? 6.215 -5.540 2.455 1.00 82.88 178 LYS A C 1
ATOM 1396 O O . LYS A 1 178 ? 5.266 -5.123 1.798 1.00 82.88 178 LYS A O 1
ATOM 1401 N N . ILE A 1 179 ? 6.298 -5.430 3.775 1.00 82.94 179 ILE A N 1
ATOM 1402 C CA . ILE A 1 179 ? 5.325 -4.735 4.603 1.00 82.94 179 ILE A CA 1
ATOM 1403 C C . ILE A 1 179 ? 6.079 -3.777 5.506 1.00 82.94 179 ILE A C 1
ATOM 1405 O O . ILE A 1 179 ? 6.840 -4.199 6.381 1.00 82.94 179 ILE A O 1
ATOM 1409 N N . PHE A 1 180 ? 5.815 -2.491 5.340 1.00 87.75 180 PHE A N 1
ATOM 1410 C CA . PHE A 1 180 ? 6.288 -1.443 6.225 1.00 87.75 180 PHE A CA 1
ATOM 1411 C C . PHE A 1 180 ? 5.115 -0.864 7.001 1.00 87.75 180 PHE A C 1
ATOM 1413 O O . PHE A 1 180 ? 4.039 -0.643 6.449 1.00 87.75 180 PHE A O 1
ATOM 1420 N N . ILE A 1 181 ? 5.326 -0.595 8.284 1.00 87.88 181 ILE A N 1
ATOM 1421 C CA . ILE A 1 181 ? 4.332 0.035 9.150 1.00 87.88 181 ILE A CA 1
ATOM 1422 C C . ILE A 1 181 ? 4.928 1.316 9.710 1.00 87.88 181 ILE A C 1
ATOM 1424 O O . ILE A 1 181 ? 6.076 1.330 10.166 1.00 87.88 181 ILE A O 1
ATOM 1428 N N . GLN A 1 182 ? 4.136 2.380 9.676 1.00 86.81 182 GLN A N 1
ATOM 1429 C CA . GLN A 1 182 ? 4.460 3.645 10.308 1.00 86.81 182 GLN A CA 1
ATOM 1430 C C . GLN A 1 182 ? 4.572 3.443 11.823 1.00 86.81 182 GLN A C 1
ATOM 1432 O O . GLN A 1 182 ? 3.679 2.884 12.463 1.00 86.81 182 GLN A O 1
ATOM 1437 N N . GLU A 1 183 ? 5.664 3.910 12.412 1.00 83.19 183 GLU A N 1
ATOM 1438 C CA . GLU A 1 183 ? 5.831 3.929 13.858 1.00 83.19 183 GLU A CA 1
ATOM 1439 C C . GLU A 1 183 ? 5.090 5.134 14.443 1.00 83.19 183 GLU A C 1
ATOM 1441 O O . GLU A 1 183 ? 5.269 6.272 14.001 1.00 83.19 183 GLU A O 1
ATOM 1446 N N . ASP A 1 184 ? 4.241 4.884 15.441 1.00 69.00 184 ASP A N 1
ATOM 1447 C CA . ASP A 1 184 ? 3.630 5.958 16.218 1.00 69.00 184 ASP A CA 1
ATOM 1448 C C . ASP A 1 184 ? 4.726 6.610 17.085 1.00 69.00 184 ASP A C 1
ATOM 1450 O O . ASP A 1 184 ? 5.390 5.896 17.847 1.00 69.00 184 ASP A O 1
ATOM 1454 N N . PRO A 1 185 ? 4.932 7.940 17.025 1.00 54.97 185 PRO A N 1
ATOM 1455 C CA . PRO A 1 185 ? 5.833 8.625 17.951 1.00 54.97 185 PRO A CA 1
ATOM 1456 C C . PRO A 1 185 ? 5.397 8.475 19.418 1.00 54.97 185 PRO A C 1
ATOM 1458 O O . PRO A 1 185 ? 6.197 8.715 20.321 1.00 54.97 185 PRO A O 1
ATOM 1461 N N . ASN A 1 186 ? 4.144 8.080 19.672 1.00 51.62 186 ASN A N 1
ATOM 1462 C CA . ASN A 1 186 ? 3.613 7.801 20.995 1.00 51.62 186 ASN A CA 1
ATOM 1463 C C . ASN A 1 186 ? 3.229 6.311 21.137 1.00 51.62 186 ASN A C 1
ATOM 1465 O O . ASN A 1 186 ? 2.067 5.943 20.954 1.00 51.62 186 ASN A O 1
ATOM 1469 N N . PRO A 1 187 ? 4.173 5.428 21.518 1.00 46.53 187 PRO A N 1
ATOM 1470 C CA . PRO A 1 187 ? 3.949 3.979 21.575 1.00 46.53 187 PRO A CA 1
ATOM 1471 C C . PRO A 1 187 ? 2.819 3.546 22.526 1.00 46.53 187 PRO A C 1
ATOM 1473 O O . PRO A 1 187 ? 2.323 2.430 22.414 1.00 46.53 187 PRO A O 1
ATOM 1476 N N . ALA A 1 188 ? 2.364 4.420 23.432 1.00 41.56 188 ALA A N 1
ATOM 1477 C CA . ALA A 1 188 ? 1.206 4.178 24.296 1.00 41.56 188 ALA A CA 1
ATOM 1478 C C . ALA A 1 188 ? -0.154 4.263 23.567 1.00 41.56 188 ALA A C 1
ATOM 1480 O O . ALA A 1 188 ? -1.148 3.757 24.083 1.00 41.56 188 ALA A O 1
ATOM 1481 N N . LYS A 1 189 ? -0.208 4.898 22.386 1.00 40.75 189 LYS A N 1
ATOM 1482 C CA . LYS A 1 189 ? -1.391 4.983 21.507 1.00 40.75 189 LYS A CA 1
ATOM 1483 C C . LYS A 1 189 ? -1.278 4.113 20.255 1.00 40.75 189 LYS A C 1
ATOM 1485 O O . LYS A 1 189 ? -2.264 3.974 19.531 1.00 40.75 189 LYS A O 1
ATOM 1490 N N . ALA A 1 190 ? -0.114 3.498 20.049 1.00 38.81 1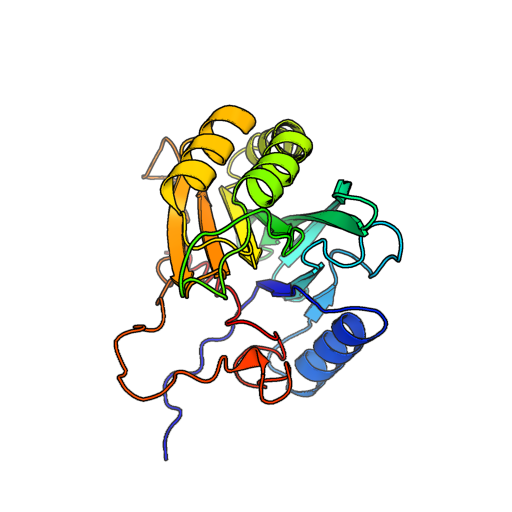90 ALA A N 1
ATOM 1491 C CA . ALA A 1 190 ? 0.154 2.580 18.959 1.00 38.81 190 ALA A CA 1
ATOM 1492 C C . ALA A 1 190 ? -0.759 1.350 19.072 1.00 38.81 190 ALA A C 1
ATOM 1494 O O . ALA A 1 190 ? -0.415 0.342 19.686 1.00 38.81 190 ALA A O 1
ATOM 1495 N N . SER A 1 191 ? -1.930 1.418 18.444 1.00 40.66 191 SER A N 1
ATOM 1496 C CA . SER A 1 191 ? -2.824 0.279 18.208 1.00 40.66 191 SER A CA 1
ATOM 1497 C C . SER A 1 191 ? -2.299 -0.572 17.046 1.00 40.66 191 SER A C 1
ATOM 1499 O O . SER A 1 191 ? -3.035 -0.956 16.139 1.00 40.66 191 SER A O 1
ATOM 1501 N N . ILE A 1 192 ? -0.984 -0.825 17.034 1.00 44.91 192 ILE A N 1
ATOM 1502 C CA . ILE A 1 192 ? -0.348 -1.553 15.944 1.00 44.91 192 ILE A CA 1
ATOM 1503 C C . ILE A 1 192 ? -0.642 -3.050 16.114 1.00 44.91 192 ILE A C 1
ATOM 1505 O O . ILE A 1 192 ? -0.403 -3.603 17.190 1.00 44.91 192 ILE A O 1
ATOM 1509 N N . PRO A 1 193 ? -1.088 -3.717 15.039 1.00 42.22 193 PRO A N 1
ATOM 1510 C CA . PRO A 1 193 ? -1.221 -5.161 14.940 1.00 42.22 193 PRO A CA 1
ATOM 1511 C C . PRO A 1 193 ? -0.042 -5.957 15.502 1.00 42.22 193 PRO A C 1
ATOM 1513 O O . PRO A 1 193 ? 1.045 -5.992 14.920 1.00 42.22 193 PRO A O 1
ATOM 1516 N N . HIS A 1 194 ? -0.271 -6.672 16.600 1.00 33.91 194 HIS A N 1
ATOM 1517 C CA . HIS A 1 194 ? 0.645 -7.688 17.116 1.00 33.91 194 HIS A CA 1
ATOM 1518 C C . HIS A 1 194 ? 0.374 -9.038 16.430 1.00 33.91 194 HIS A C 1
ATOM 1520 O O . HIS A 1 194 ? 0.010 -10.005 17.087 1.00 33.91 194 HIS A O 1
ATOM 1526 N N . GLY A 1 195 ? 0.537 -9.112 15.105 1.00 36.00 195 GLY A N 1
ATOM 1527 C CA . GLY A 1 195 ? 0.204 -10.334 14.355 1.00 36.00 195 GLY A CA 1
ATOM 1528 C C . GLY A 1 195 ? 1.042 -10.625 13.112 1.00 36.00 195 GLY A C 1
ATOM 1529 O O . GLY A 1 195 ? 0.737 -11.566 12.383 1.00 36.00 195 GLY A O 1
ATOM 1530 N N . PHE A 1 196 ? 2.115 -9.874 12.851 1.00 38.25 196 PHE A N 1
ATOM 1531 C CA . PHE A 1 196 ? 2.975 -10.150 11.698 1.00 38.25 196 PHE A CA 1
ATOM 1532 C C . PHE A 1 196 ? 3.836 -11.394 11.949 1.00 38.25 196 PHE A C 1
ATOM 1534 O O . PHE A 1 196 ? 4.864 -11.342 12.624 1.00 38.25 196 PHE A O 1
ATOM 1541 N N . LYS A 1 197 ? 3.424 -12.537 11.396 1.00 36.94 197 LYS A N 1
ATOM 1542 C CA . LYS A 1 197 ? 4.312 -13.687 11.207 1.00 36.94 197 LYS A CA 1
ATOM 1543 C C . LYS A 1 197 ? 4.820 -13.661 9.775 1.00 36.94 197 LYS A C 1
ATOM 1545 O O . LYS A 1 197 ? 4.105 -14.075 8.866 1.00 36.94 197 LYS A O 1
ATOM 1550 N N . SER A 1 198 ? 6.058 -13.210 9.580 1.00 36.09 198 SER A N 1
ATOM 1551 C CA . SER A 1 198 ? 6.783 -13.551 8.360 1.00 36.09 198 SER A CA 1
ATOM 1552 C C . SER A 1 198 ? 6.909 -15.074 8.295 1.00 36.09 198 SER A C 1
ATOM 1554 O O . SER A 1 198 ? 7.260 -15.747 9.273 1.00 36.09 198 SER A O 1
ATOM 1556 N N . TRP A 1 199 ? 6.550 -15.649 7.154 1.00 37.97 199 TRP A N 1
ATOM 1557 C CA . TRP A 1 199 ? 6.850 -17.046 6.896 1.00 37.97 199 TRP A CA 1
ATOM 1558 C C . TRP A 1 199 ? 8.374 -17.186 6.800 1.00 37.97 199 TRP A C 1
ATOM 1560 O O . TRP A 1 199 ? 9.033 -16.395 6.137 1.00 37.97 199 TRP A O 1
ATOM 1570 N N . ASN A 1 200 ? 8.955 -18.142 7.529 1.00 37.22 200 ASN A N 1
ATOM 1571 C CA . ASN A 1 200 ? 10.407 -18.295 7.614 1.00 37.22 200 ASN A CA 1
ATOM 1572 C C . ASN A 1 200 ? 10.969 -18.827 6.275 1.00 37.22 200 ASN A C 1
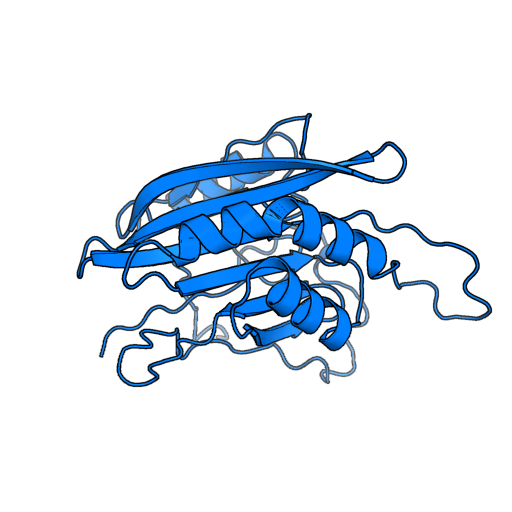ATOM 1574 O O . ASN A 1 200 ? 10.717 -19.995 5.955 1.00 37.22 200 ASN A O 1
ATOM 1578 N N . PRO A 1 201 ? 11.788 -18.048 5.539 1.00 37.59 201 PRO A N 1
ATOM 1579 C CA . PRO A 1 201 ? 12.334 -18.452 4.241 1.00 37.59 201 PRO A CA 1
ATOM 1580 C C . PRO A 1 201 ? 13.351 -19.608 4.333 1.00 37.59 201 PRO A C 1
ATOM 1582 O O . PRO A 1 201 ? 13.750 -20.169 3.314 1.00 37.59 201 PRO A O 1
ATOM 1585 N N . ASN A 1 202 ? 13.758 -20.031 5.540 1.00 38.44 202 ASN A N 1
ATOM 1586 C CA . ASN A 1 202 ? 14.727 -21.116 5.740 1.00 38.44 202 ASN A CA 1
ATOM 1587 C C . ASN A 1 202 ? 14.157 -22.542 5.624 1.00 38.44 202 ASN A C 1
ATOM 1589 O O . ASN A 1 202 ? 14.871 -23.506 5.925 1.00 38.44 202 ASN A O 1
ATOM 1593 N N . ARG A 1 203 ? 12.922 -22.744 5.141 1.00 40.16 203 ARG A N 1
ATOM 1594 C CA . ARG A 1 203 ? 12.514 -24.080 4.668 1.00 40.16 203 ARG A CA 1
ATOM 1595 C C . ARG A 1 203 ? 13.238 -24.403 3.355 1.00 40.16 203 ARG A C 1
ATOM 1597 O O . ARG A 1 203 ? 12.708 -24.216 2.262 1.00 40.16 203 ARG A O 1
ATOM 1604 N N . ARG A 1 204 ? 14.468 -24.923 3.482 1.00 31.28 204 ARG A N 1
ATOM 1605 C CA . ARG A 1 204 ? 15.236 -25.570 2.403 1.00 31.28 204 ARG A CA 1
ATOM 1606 C C . ARG A 1 204 ? 14.316 -26.531 1.639 1.00 31.28 204 ARG A C 1
ATOM 1608 O O . ARG A 1 204 ? 13.904 -27.545 2.192 1.00 31.28 204 ARG A O 1
ATOM 1615 N N . GLY A 1 205 ? 13.990 -26.195 0.391 1.00 34.34 205 GLY A N 1
ATOM 1616 C CA . GLY A 1 205 ? 13.194 -27.045 -0.504 1.00 34.34 205 GLY A CA 1
ATOM 1617 C C . GLY A 1 205 ? 12.164 -26.316 -1.371 1.00 34.34 205 GLY A C 1
ATOM 1618 O O . GLY A 1 205 ? 11.712 -26.893 -2.350 1.00 34.34 205 GLY A O 1
ATOM 1619 N N . TYR A 1 206 ? 11.825 -25.060 -1.072 1.00 35.78 206 TYR A N 1
ATOM 1620 C CA . TYR A 1 206 ? 10.811 -24.293 -1.813 1.00 35.78 206 TYR A CA 1
ATOM 1621 C C . TYR A 1 206 ? 11.444 -23.158 -2.631 1.00 35.78 206 TYR A C 1
ATOM 1623 O O . TYR A 1 206 ? 11.268 -21.980 -2.347 1.00 35.78 206 TYR A O 1
ATOM 1631 N N . TRP A 1 207 ? 12.233 -23.524 -3.645 1.00 32.72 207 TRP A N 1
ATOM 1632 C CA . TRP A 1 207 ? 12.739 -22.579 -4.655 1.00 32.72 207 TRP A CA 1
ATOM 1633 C C . TRP A 1 207 ? 11.693 -22.214 -5.720 1.00 32.72 207 TRP A C 1
ATOM 1635 O O . TRP A 1 207 ? 11.941 -21.324 -6.532 1.00 32.72 207 TRP A O 1
ATOM 1645 N N . ASP A 1 208 ? 10.525 -22.852 -5.683 1.00 37.38 208 ASP A N 1
ATOM 1646 C CA . ASP A 1 208 ? 9.367 -22.461 -6.476 1.00 37.38 208 ASP A CA 1
ATOM 1647 C C . ASP A 1 208 ? 8.652 -21.328 -5.737 1.00 37.38 208 ASP A C 1
ATOM 1649 O O . ASP A 1 208 ? 8.115 -21.542 -4.646 1.00 37.38 208 ASP A O 1
ATOM 1653 N N . ARG A 1 209 ? 8.631 -20.122 -6.318 1.00 45.28 209 ARG A N 1
ATOM 1654 C CA . ARG A 1 209 ? 7.710 -19.069 -5.866 1.00 45.28 209 ARG A CA 1
ATOM 1655 C C . ARG A 1 209 ? 6.309 -19.682 -5.871 1.00 45.28 209 ARG A C 1
ATOM 1657 O O . ARG A 1 209 ? 5.904 -20.202 -6.910 1.00 45.28 209 ARG A O 1
ATOM 1664 N N . TYR A 1 210 ? 5.568 -19.638 -4.767 1.00 36.72 210 TYR A N 1
ATOM 1665 C CA . TYR A 1 210 ? 4.182 -20.135 -4.751 1.00 36.72 210 TYR A CA 1
ATOM 1666 C C . TYR A 1 210 ? 3.333 -19.446 -5.841 1.00 36.72 210 TYR A C 1
ATOM 1668 O O . TYR A 1 210 ? 2.549 -20.119 -6.510 1.00 36.72 210 TYR A O 1
ATOM 1676 N N . CYS A 1 211 ? 3.627 -18.169 -6.133 1.00 43.59 211 CYS A N 1
ATOM 1677 C CA . CYS A 1 211 ? 3.140 -17.407 -7.290 1.00 43.59 211 CYS A CA 1
ATOM 1678 C C . CYS A 1 211 ? 3.214 -18.201 -8.616 1.00 43.59 211 CYS A C 1
ATOM 1680 O O . CYS A 1 211 ? 2.231 -18.326 -9.343 1.00 43.59 211 CYS A O 1
ATOM 1682 N N . GLN A 1 212 ? 4.330 -18.887 -8.901 1.00 37.22 212 GLN A N 1
ATOM 1683 C CA . GLN A 1 212 ? 4.516 -19.613 -10.168 1.00 37.22 212 GLN A CA 1
ATOM 1684 C C . GLN A 1 212 ? 3.642 -20.872 -10.307 1.00 37.22 212 GLN A C 1
ATOM 1686 O O . GLN A 1 212 ? 3.492 -21.386 -11.417 1.00 37.22 212 GLN A O 1
ATOM 1691 N N . LYS A 1 213 ? 3.017 -21.359 -9.224 1.00 40.19 213 LYS A N 1
ATOM 1692 C CA . LYS A 1 213 ? 2.040 -22.462 -9.257 1.00 40.19 213 LYS A CA 1
ATOM 1693 C C . LYS A 1 213 ? 0.601 -21.959 -9.077 1.00 40.19 213 LYS A C 1
ATOM 1695 O O . LYS A 1 213 ? -0.174 -22.592 -8.366 1.00 40.19 213 LYS A O 1
ATOM 1700 N N . ARG A 1 214 ? 0.236 -20.922 -9.852 1.00 44.81 214 ARG A N 1
ATOM 1701 C CA . ARG A 1 214 ? -1.132 -20.459 -10.207 1.00 44.81 214 ARG A CA 1
ATOM 1702 C C . ARG A 1 214 ? -1.675 -19.207 -9.506 1.00 44.81 214 ARG A C 1
ATOM 1704 O O . ARG A 1 214 ? -2.868 -18.983 -9.658 1.00 44.81 214 ARG A O 1
ATOM 1711 N N . CYS A 1 215 ? -0.869 -18.400 -8.809 1.00 49.41 215 CYS A N 1
ATOM 1712 C CA . CYS A 1 215 ? -1.281 -17.058 -8.336 1.00 49.41 215 CYS A CA 1
ATOM 1713 C C . CYS A 1 215 ? -2.657 -16.985 -7.620 1.00 49.41 215 CYS A C 1
ATOM 1715 O O . CYS A 1 215 ? -3.348 -15.981 -7.703 1.00 49.41 215 CYS A O 1
ATOM 1717 N N . MET A 1 216 ? -3.118 -18.082 -7.013 1.00 52.56 216 MET A N 1
ATOM 1718 C CA . MET A 1 216 ? -4.501 -18.259 -6.550 1.00 52.56 216 MET A CA 1
ATOM 1719 C C . MET A 1 216 ? -4.522 -19.185 -5.335 1.00 52.56 216 MET A C 1
ATOM 1721 O O . MET A 1 216 ? -5.268 -20.164 -5.296 1.00 52.56 216 MET A O 1
ATOM 1725 N N . GLU A 1 217 ? -3.647 -18.934 -4.364 1.00 56.16 217 GLU A N 1
ATOM 1726 C CA . GLU A 1 217 ? -3.599 -19.728 -3.141 1.00 56.16 217 GLU A CA 1
ATOM 1727 C C . GLU A 1 217 ? -4.817 -19.370 -2.264 1.00 56.16 217 GLU A C 1
ATOM 1729 O O . GLU A 1 217 ? -4.917 -18.241 -1.776 1.00 56.16 217 GLU A O 1
ATOM 1734 N N . PRO A 1 218 ? -5.783 -20.286 -2.043 1.00 56.66 218 PRO A N 1
ATOM 1735 C CA . PRO A 1 218 ? -6.991 -19.961 -1.283 1.00 56.66 218 PRO A CA 1
ATOM 1736 C C . PRO A 1 218 ? -6.689 -19.547 0.159 1.00 56.66 218 PRO A C 1
ATOM 1738 O O . PRO A 1 218 ? -7.427 -18.749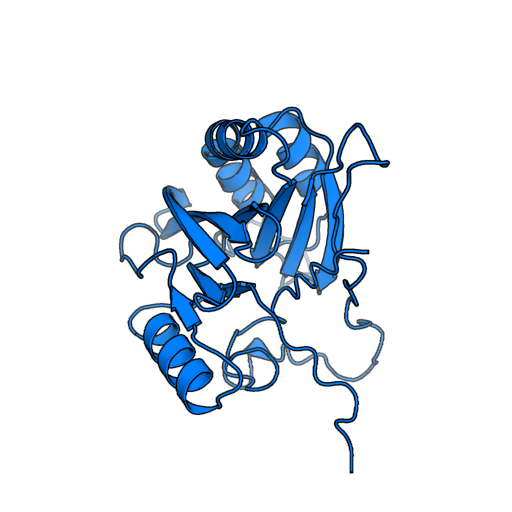 0.735 1.00 56.66 218 PRO A O 1
ATOM 1741 N N . THR A 1 219 ? -5.599 -20.061 0.743 1.00 52.62 219 THR A N 1
ATOM 1742 C CA . THR A 1 219 ? -5.158 -19.663 2.091 1.00 52.62 219 THR A CA 1
ATOM 1743 C C . THR A 1 219 ? -4.545 -18.264 2.137 1.00 52.62 219 THR A C 1
ATOM 1745 O O . THR A 1 219 ? -4.391 -17.704 3.219 1.00 52.62 219 THR A O 1
ATOM 1748 N N . TRP A 1 220 ? -4.247 -17.685 0.974 1.00 52.62 220 TRP A N 1
ATOM 1749 C CA . TRP A 1 220 ? -3.704 -16.343 0.784 1.00 52.62 220 TRP A CA 1
ATOM 1750 C C . TRP A 1 220 ? -4.764 -15.342 0.322 1.00 52.62 220 TRP A C 1
ATOM 1752 O O . TRP A 1 220 ? -4.443 -14.248 -0.127 1.00 52.62 220 TRP A O 1
ATOM 1762 N N . GLY A 1 221 ? -6.043 -15.723 0.383 1.00 53.16 221 GLY A N 1
ATOM 1763 C CA . GLY A 1 221 ? -7.107 -14.921 -0.208 1.00 53.16 221 GLY A CA 1
ATOM 1764 C C . GLY A 1 221 ? -6.945 -14.777 -1.721 1.00 53.16 221 GLY A C 1
ATOM 1765 O O . GLY A 1 221 ? -7.363 -13.765 -2.259 1.00 53.16 221 GLY A O 1
ATOM 1766 N N . TYR A 1 222 ? -6.359 -15.774 -2.397 1.00 54.97 222 TYR A N 1
ATOM 1767 C CA . TYR A 1 222 ? -6.081 -15.766 -3.839 1.00 54.97 222 TYR A CA 1
ATOM 1768 C C . TYR A 1 222 ? -5.094 -14.682 -4.294 1.00 54.97 222 TYR A C 1
ATOM 1770 O O . TYR A 1 222 ? -5.048 -14.380 -5.482 1.00 54.97 222 TYR A O 1
ATOM 1778 N N . ALA A 1 223 ? -4.295 -14.127 -3.378 1.00 53.59 223 ALA A N 1
ATOM 1779 C CA . ALA A 1 223 ? -3.132 -13.328 -3.739 1.00 53.59 223 ALA A CA 1
ATOM 1780 C C . ALA A 1 223 ? -2.042 -14.220 -4.361 1.00 53.59 223 ALA A C 1
ATOM 1782 O O . ALA A 1 223 ? -1.918 -15.413 -4.045 1.00 53.59 223 ALA A O 1
ATOM 1783 N N . ASP A 1 224 ? -1.269 -13.646 -5.275 1.00 49.56 224 ASP A N 1
ATOM 1784 C CA . ASP A 1 224 ? -0.166 -14.313 -5.956 1.00 49.56 224 ASP A CA 1
ATOM 1785 C C . ASP A 1 224 ? 1.125 -14.317 -5.118 1.00 49.56 224 ASP A C 1
ATOM 1787 O O . ASP A 1 224 ? 1.958 -15.213 -5.267 1.00 49.56 224 ASP A O 1
ATOM 1791 N N . HIS A 1 225 ? 1.218 -13.414 -4.149 1.00 52.25 225 HIS A N 1
ATOM 1792 C CA . HIS A 1 225 ? 2.190 -13.397 -3.058 1.00 52.25 225 HIS A CA 1
ATOM 1793 C C . HIS A 1 225 ? 1.508 -13.670 -1.701 1.00 52.25 225 HIS A C 1
ATOM 1795 O O . HIS A 1 225 ? 0.276 -13.635 -1.598 1.00 52.25 225 HIS A O 1
ATOM 1801 N N . PRO A 1 226 ? 2.269 -13.959 -0.623 1.00 47.34 226 PRO A N 1
ATOM 1802 C CA . PRO A 1 226 ? 1.694 -14.051 0.714 1.00 47.34 226 PRO A CA 1
ATOM 1803 C C . PRO A 1 226 ? 0.926 -12.756 1.034 1.00 47.34 226 PRO A C 1
ATOM 1805 O O . PRO A 1 226 ? 1.486 -11.666 0.876 1.00 47.34 226 PRO A O 1
ATOM 1808 N N . PRO A 1 227 ? -0.342 -12.824 1.475 1.00 47.62 227 PRO A N 1
ATOM 1809 C CA . PRO A 1 227 ? -1.111 -11.630 1.743 1.00 47.62 227 PRO A CA 1
ATOM 1810 C C . PRO A 1 227 ? -0.566 -10.989 3.008 1.00 47.62 227 PRO A C 1
ATOM 1812 O O . PRO A 1 227 ? -0.046 -11.642 3.922 1.00 47.62 227 PRO A O 1
ATOM 1815 N N . VAL A 1 228 ? -0.731 -9.684 3.082 1.00 46.19 228 VAL A N 1
ATOM 1816 C CA . VAL A 1 228 ? -0.350 -8.939 4.265 1.00 46.19 228 VAL A CA 1
ATOM 1817 C C . VAL A 1 228 ? -1.453 -9.069 5.304 1.00 46.19 228 VAL A C 1
ATOM 1819 O O . VAL A 1 228 ? -2.551 -8.543 5.151 1.00 46.19 228 VAL A O 1
ATOM 1822 N N . TYR A 1 229 ? -1.155 -9.789 6.381 1.00 52.91 229 TYR A N 1
ATOM 1823 C CA . TYR A 1 229 ? -2.088 -9.996 7.482 1.00 52.91 229 TYR A CA 1
ATOM 1824 C C . TYR A 1 229 ? -2.030 -8.811 8.454 1.00 52.91 229 TYR A C 1
ATOM 1826 O O . TYR A 1 229 ? -1.103 -8.697 9.255 1.00 52.91 229 TYR A O 1
ATOM 1834 N N . VAL A 1 230 ? -3.030 -7.929 8.411 1.00 36.19 230 VAL A N 1
ATOM 1835 C CA . VAL A 1 230 ? -3.207 -6.869 9.414 1.00 36.19 230 VAL A CA 1
ATOM 1836 C C . VAL A 1 230 ? -4.121 -7.396 10.531 1.00 36.19 230 VAL A C 1
ATOM 1838 O O . VAL A 1 230 ? -5.343 -7.297 10.443 1.00 36.19 230 VAL A O 1
ATOM 1841 N N . GLU A 1 231 ? -3.553 -7.987 11.587 1.00 35.75 231 GLU A N 1
ATOM 1842 C CA . GLU A 1 231 ? -4.314 -8.338 12.799 1.00 35.75 231 GLU A CA 1
ATOM 1843 C C . GLU A 1 231 ? -4.449 -7.112 13.708 1.00 35.75 231 GLU A C 1
ATOM 1845 O O . GLU A 1 231 ? -3.652 -6.916 14.618 1.00 35.75 231 GLU A O 1
ATOM 1850 N N . VAL A 1 232 ? -5.447 -6.257 13.487 1.00 34.41 232 VAL A N 1
ATOM 1851 C CA . VAL A 1 232 ? -5.712 -5.150 14.418 1.00 34.41 232 VAL A CA 1
ATOM 1852 C C . VAL A 1 232 ? -6.434 -5.714 15.646 1.00 34.41 232 VAL A C 1
ATOM 1854 O O . VAL A 1 232 ? -7.659 -5.697 15.708 1.00 34.41 232 VAL A O 1
ATOM 1857 N N . THR A 1 233 ? -5.719 -6.234 16.638 1.00 28.36 233 THR A N 1
ATOM 1858 C CA . THR A 1 233 ? -6.320 -6.554 17.942 1.00 28.36 233 THR A CA 1
ATOM 1859 C C . THR A 1 233 ? -6.392 -5.282 18.799 1.00 28.36 233 THR A C 1
ATOM 1861 O O . THR A 1 233 ? -5.356 -4.677 19.075 1.00 28.36 233 THR A O 1
ATOM 1864 N N . PRO A 1 234 ? -7.587 -4.817 19.218 1.00 31.64 234 PRO A N 1
ATOM 1865 C CA . PRO A 1 234 ? -7.681 -3.943 20.381 1.00 31.64 234 PRO A CA 1
ATOM 1866 C C . PRO A 1 234 ? -7.289 -4.744 21.635 1.00 31.64 234 PRO A C 1
ATOM 1868 O O . PRO A 1 234 ? -7.596 -5.935 21.722 1.00 31.64 234 PRO A O 1
ATOM 1871 N N . LYS A 1 235 ? -6.611 -4.097 22.587 1.00 30.45 235 LYS A N 1
ATOM 1872 C CA . LYS A 1 235 ? -6.591 -4.579 23.975 1.00 30.45 235 LYS A CA 1
ATOM 1873 C C . LYS A 1 235 ? -7.969 -4.412 24.599 1.00 30.45 235 LYS A C 1
ATOM 1875 O O . LYS A 1 235 ? -8.603 -3.375 24.299 1.00 30.45 235 LYS A O 1
#

Secondary structure (DSSP, 8-state):
---S-----SEEEESS-TTTHHHHHHHHHHHT-SS-EEESS---TTSTBS-EEEEETTTEEEEEEEEEEEEETTEEEEEEEEEEEETTT--EEEEEEE----------SS-TTPPPHHHHHHHHHHHHHHHHHHHTTTTEEEEEEEE-S-S-HHHHHHHHHHHHSS-EEEEEEETTEEEEEEPPSSTTT----TT-----TT-TT--S-GGGGTS--GGGTT-SS----------

InterPro domains:
  IPR036691 Endonuclease/exonuclease/phosphatase superfamily [G3DSA:3.60.10.10] (2-231)
  IPR036691 Endonuclease/exonuclease/phosphatase superfamily [SSF56219] (7-234)